Protein AF-A0A2E4KX46-F1 (afdb_monomer_lite)

Secondary structure (DSSP, 8-state):
-----------S-S---HHHHH-SEEEEEEEESSSEEEEEEEEEEESGGGTT-EEETTSBSEEE-TTS-SEEEEE-----S-SSEEEEEEEEHHHHHTSTT--GGGEEEEEEEEEEEEE---SEEEEEEEEEEEEEEEEGGGSTT---SSEEEEEEEEEEEEEEEPPPEE-----SSS--EEEEEEEEETTTTEEEEE--

Sequence (200 aa):
MSPLAFGIGKSRGAQFDPPIFFANLLQFYWHWTDGKDFDLRCEFIRPTQLAGQVVGTDKLPQIVDGGGSITYMKWGGDNVNDTEGYEGIYIDVNAIKSIPGGLTDNTIELDFRGMWYAEVGTDPVVVRGSAYQGGTMSLERDTPNVPGFGFINVGYAQSFTNYKESQPKVVTSVDREGNGQRIARATIDLNTYQITFFQN

Foldseek 3Di:
DDDDDDDDDDPPDADAQVLLQQFQKKKKKKWDPFWFFKKKKKAWPPPVVRGPQIDIPPGDQFDAPPVRPGTQKGWLDTGGGDRTAMTMMMGGNVSQQVPVVGGVQQKIKMWMAIAHQGTFDFWWMKMFMKGFRDADWDRQVVDPPRDHNTTDGDPTPDIDGRSDMADTDRAPHHPPPDNGGTGWMWMQRSVRNDIDIDDD

Radius of gyration: 17.98 Å; chains: 1; bounding box: 40×39×69 Å

Structure (mmCIF, N/CA/C/O backbone):
data_AF-A0A2E4KX46-F1
#
_entry.id   AF-A0A2E4KX46-F1
#
loop_
_atom_site.group_PDB
_atom_site.id
_atom_site.type_symbol
_atom_site.label_atom_id
_atom_site.label_alt_id
_atom_site.label_comp_id
_atom_site.label_asym_id
_atom_site.label_entity_id
_atom_site.label_seq_id
_atom_site.pdbx_PDB_ins_code
_atom_site.Cartn_x
_atom_site.Cartn_y
_atom_site.Cartn_z
_atom_site.occupancy
_atom_site.B_iso_or_equiv
_atom_site.auth_seq_id
_atom_site.auth_comp_id
_atom_site.auth_asym_id
_atom_site.auth_atom_id
_atom_site.pdbx_PDB_model_num
ATOM 1 N N . MET A 1 1 ? 19.433 -4.569 49.705 1.00 37.38 1 MET A N 1
ATOM 2 C CA . MET A 1 1 ? 18.010 -4.782 49.378 1.00 37.38 1 MET A CA 1
ATOM 3 C C . MET A 1 1 ? 17.802 -4.369 47.933 1.00 37.38 1 MET A C 1
ATOM 5 O O . MET A 1 1 ? 17.890 -3.188 47.641 1.00 37.38 1 MET A O 1
ATOM 9 N N . SER A 1 2 ? 17.643 -5.337 47.036 1.00 33.78 2 SER A N 1
ATOM 10 C CA . SER A 1 2 ? 17.180 -5.101 45.665 1.00 33.78 2 SER A CA 1
ATOM 11 C C . SER A 1 2 ? 15.694 -5.456 45.646 1.00 33.78 2 SER A C 1
ATOM 13 O O . SER A 1 2 ? 15.363 -6.529 46.166 1.00 33.78 2 SER A O 1
ATOM 15 N N . PRO A 1 3 ? 14.787 -4.604 45.140 1.00 49.62 3 PRO A N 1
ATOM 16 C CA . PRO A 1 3 ? 13.417 -5.030 44.960 1.00 49.62 3 PRO A CA 1
ATOM 17 C C . PRO A 1 3 ? 13.358 -5.985 43.767 1.00 49.62 3 PRO A C 1
ATOM 19 O O . PRO A 1 3 ? 13.618 -5.630 42.619 1.00 49.62 3 PRO A O 1
ATOM 22 N N . LEU A 1 4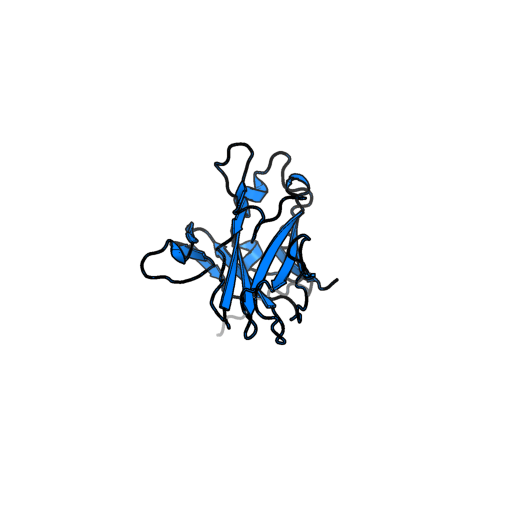 ? 13.024 -7.228 44.095 1.00 45.12 4 LEU A N 1
ATOM 23 C CA . LEU A 1 4 ? 12.438 -8.194 43.185 1.00 45.12 4 LEU A CA 1
ATOM 24 C C . LEU A 1 4 ? 11.046 -7.726 42.733 1.00 45.12 4 LEU A C 1
ATOM 26 O O . LEU A 1 4 ? 10.310 -7.112 43.503 1.00 45.12 4 LEU A O 1
ATOM 30 N N . ALA A 1 5 ? 10.697 -8.199 41.534 1.00 47.47 5 ALA A N 1
ATOM 31 C CA . ALA A 1 5 ? 9.368 -8.341 40.936 1.00 47.47 5 ALA A CA 1
ATOM 32 C C . ALA A 1 5 ? 8.808 -7.146 40.142 1.00 47.47 5 ALA A C 1
ATOM 34 O O . ALA A 1 5 ? 8.384 -6.143 40.696 1.00 47.47 5 ALA A O 1
ATOM 35 N N . PHE A 1 6 ? 8.661 -7.355 38.829 1.00 44.44 6 PHE A N 1
ATOM 36 C CA . PHE A 1 6 ? 7.368 -7.780 38.286 1.00 44.44 6 PHE A CA 1
ATOM 37 C C . PHE A 1 6 ? 7.584 -8.897 37.261 1.00 44.44 6 PHE A C 1
ATOM 39 O O . PHE A 1 6 ? 8.183 -8.697 36.207 1.00 44.44 6 PHE A O 1
ATOM 46 N N . GLY A 1 7 ? 7.095 -10.091 37.588 1.00 47.31 7 GLY A N 1
ATOM 47 C CA . GLY A 1 7 ? 6.816 -11.104 36.586 1.00 47.31 7 GLY A CA 1
ATOM 48 C C . GLY A 1 7 ? 5.483 -10.781 35.921 1.00 47.31 7 GLY A C 1
ATOM 49 O O . GLY A 1 7 ? 4.475 -10.641 36.605 1.00 47.31 7 GLY A O 1
ATOM 50 N N . ILE A 1 8 ? 5.472 -10.727 34.593 1.00 47.66 8 ILE A N 1
ATOM 51 C CA . ILE A 1 8 ? 4.316 -11.155 33.809 1.00 47.66 8 ILE A CA 1
ATOM 52 C C . ILE A 1 8 ? 4.855 -12.159 32.799 1.00 47.66 8 ILE A C 1
ATOM 54 O O . ILE A 1 8 ? 5.346 -11.811 31.729 1.00 47.66 8 ILE A O 1
ATOM 58 N N . GLY A 1 9 ? 4.759 -13.436 33.163 1.00 47.03 9 GLY A N 1
ATOM 59 C CA . GLY A 1 9 ? 4.583 -14.458 32.151 1.00 47.03 9 GLY A CA 1
ATOM 60 C C . GLY A 1 9 ? 3.245 -14.190 31.471 1.00 47.03 9 GLY A C 1
ATOM 61 O O . GLY A 1 9 ? 2.196 -14.309 32.099 1.00 47.03 9 GLY A O 1
ATOM 62 N N . LYS A 1 10 ? 3.277 -13.819 30.194 1.00 43.38 10 LYS A N 1
ATOM 63 C CA . LYS A 1 10 ? 2.192 -14.161 29.281 1.00 43.38 10 LYS A CA 1
ATOM 64 C C . LYS A 1 10 ? 2.690 -15.321 28.438 1.00 43.38 10 LYS A C 1
ATOM 66 O O . LYS A 1 10 ? 3.766 -15.272 27.849 1.00 43.38 10 LYS A O 1
ATOM 71 N N . SER A 1 11 ? 1.915 -16.394 28.496 1.00 44.19 11 SER A N 1
ATOM 72 C CA . SER A 1 11 ? 1.972 -17.562 27.629 1.00 44.19 11 SER A CA 1
ATOM 73 C C . SER A 1 11 ? 2.395 -17.203 26.205 1.00 44.19 11 SER A C 1
ATOM 75 O O . SER A 1 11 ? 1.909 -16.217 25.656 1.00 44.19 11 SER A O 1
ATOM 77 N N . ARG A 1 12 ? 3.219 -18.045 25.571 1.00 49.47 12 ARG A N 1
ATOM 78 C CA . ARG A 1 12 ? 3.327 -18.073 24.107 1.00 49.47 12 ARG A CA 1
ATOM 79 C C . ARG A 1 12 ? 1.922 -18.318 23.541 1.00 49.47 12 ARG A C 1
ATOM 81 O O . ARG A 1 12 ? 1.443 -19.445 23.578 1.00 49.47 12 ARG A O 1
ATOM 88 N N . GLY A 1 13 ? 1.246 -17.262 23.108 1.00 48.69 13 GLY A N 1
ATOM 89 C CA . GLY A 1 13 ? -0.145 -17.305 22.672 1.00 48.69 13 GLY A CA 1
ATOM 90 C C . GLY A 1 13 ? -0.436 -16.074 21.827 1.00 48.69 13 GLY A C 1
ATOM 91 O O . GLY A 1 13 ? -0.570 -14.989 22.378 1.00 48.69 13 GLY A O 1
ATOM 92 N N . ALA A 1 14 ? -0.490 -16.294 20.510 1.00 54.78 14 ALA A N 1
ATOM 93 C CA . ALA A 1 14 ? -0.593 -15.322 19.419 1.00 54.78 14 ALA A CA 1
ATOM 94 C C . ALA A 1 14 ? 0.624 -14.383 19.246 1.00 54.78 14 ALA A C 1
ATOM 96 O O . ALA A 1 14 ? 1.109 -13.753 20.181 1.00 54.78 14 ALA A O 1
ATOM 97 N N . GLN A 1 15 ? 1.129 -14.300 18.011 1.00 77.38 15 GLN A N 1
ATOM 98 C CA . GLN A 1 15 ? 2.028 -13.232 17.564 1.00 77.38 15 GLN A CA 1
ATOM 99 C C . GLN A 1 15 ? 1.337 -11.873 17.831 1.00 77.38 15 GLN A C 1
ATOM 101 O O . GLN A 1 15 ? 0.116 -11.789 17.823 1.00 77.38 15 GLN A O 1
ATOM 106 N N . PHE A 1 16 ? 2.057 -10.803 18.131 1.00 88.00 16 PHE A N 1
ATOM 107 C CA . PHE A 1 16 ? 1.453 -9.476 18.304 1.00 88.00 16 PHE A CA 1
ATOM 108 C C . PHE A 1 16 ? 2.357 -8.488 17.595 1.00 88.00 16 PHE A C 1
ATOM 110 O O . PHE A 1 16 ? 3.558 -8.469 17.865 1.00 88.00 16 PHE A O 1
ATOM 117 N N . ASP A 1 17 ? 1.793 -7.704 16.684 1.00 92.94 17 ASP A N 1
ATOM 118 C CA . ASP A 1 17 ? 2.501 -6.659 15.966 1.00 92.94 17 ASP A CA 1
ATOM 119 C C . ASP A 1 17 ? 2.055 -5.307 16.573 1.00 92.94 17 ASP A C 1
ATOM 121 O O . ASP A 1 17 ? 1.005 -4.782 16.192 1.00 92.94 17 ASP A O 1
ATOM 125 N N . PRO A 1 18 ? 2.839 -4.699 17.501 1.00 93.75 18 PRO A N 1
ATOM 126 C CA . PRO A 1 18 ? 2.522 -3.389 18.085 1.00 93.75 18 PRO A CA 1
ATOM 127 C C . PRO A 1 18 ? 2.114 -2.307 17.069 1.00 93.75 18 PRO A C 1
ATOM 129 O O . PRO A 1 18 ? 1.194 -1.545 17.373 1.00 93.75 18 PRO A O 1
ATOM 132 N N . PRO A 1 19 ? 2.712 -2.250 15.860 1.00 94.31 19 PRO A N 1
ATOM 133 C CA . PRO A 1 19 ? 2.289 -1.323 14.816 1.00 94.31 19 PRO A CA 1
ATOM 134 C C . PRO A 1 19 ? 0.791 -1.406 14.493 1.00 94.31 19 PRO A C 1
ATOM 136 O O . PRO A 1 19 ? 0.154 -0.371 14.358 1.00 94.31 19 PRO A O 1
ATOM 139 N N . ILE A 1 20 ? 0.196 -2.604 14.451 1.00 95.69 20 ILE A N 1
ATOM 140 C CA . ILE A 1 20 ? -1.238 -2.790 14.151 1.00 95.69 20 ILE A CA 1
ATOM 141 C C . ILE A 1 20 ? -2.129 -2.366 15.326 1.00 95.69 20 ILE A C 1
ATOM 143 O O . ILE A 1 20 ? -3.276 -1.970 15.128 1.00 95.69 20 ILE A O 1
ATOM 147 N N . PHE A 1 21 ? -1.611 -2.430 16.554 1.00 95.44 21 PHE A N 1
ATOM 148 C CA . PHE A 1 21 ? -2.335 -1.980 17.742 1.00 95.44 21 PHE A CA 1
ATOM 149 C C . PHE A 1 21 ? -2.380 -0.453 17.856 1.00 95.44 21 PHE A C 1
ATOM 151 O O . PHE A 1 21 ? -3.430 0.111 18.163 1.00 95.44 21 PHE A O 1
ATOM 158 N N . PHE A 1 22 ? -1.246 0.216 17.633 1.00 95.06 22 PHE A N 1
ATOM 159 C CA . PHE A 1 22 ? -1.118 1.656 17.870 1.00 95.06 22 PHE A CA 1
ATOM 160 C C . PHE A 1 22 ? -1.462 2.518 16.654 1.00 95.06 22 PHE A C 1
ATOM 162 O O . PHE A 1 22 ? -1.963 3.630 16.826 1.00 95.06 22 PHE A O 1
ATOM 169 N N . ALA A 1 23 ? -1.168 2.050 15.440 1.00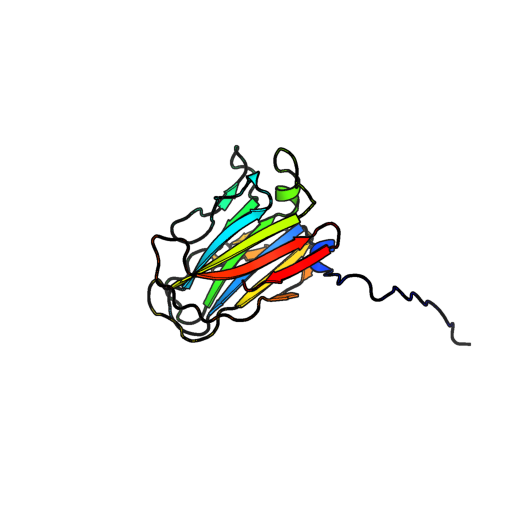 95.44 23 ALA A N 1
ATOM 170 C CA . ALA A 1 23 ? -1.269 2.874 14.246 1.00 95.44 23 ALA A CA 1
ATOM 171 C C . ALA A 1 23 ? -2.681 2.907 13.655 1.00 95.44 23 ALA A C 1
ATOM 173 O O . ALA A 1 23 ? -3.416 1.920 13.655 1.00 95.44 23 ALA A O 1
ATOM 174 N N . ASN A 1 24 ? -3.027 4.052 13.072 1.00 96.62 24 ASN A N 1
ATOM 175 C CA . ASN A 1 24 ? -4.235 4.239 12.269 1.00 96.62 24 ASN A CA 1
ATOM 176 C C . ASN A 1 24 ? -3.931 4.497 10.788 1.00 96.62 24 ASN A C 1
ATOM 178 O O . ASN A 1 24 ? -4.853 4.550 9.981 1.00 96.62 24 ASN A O 1
ATOM 182 N N . LEU A 1 25 ? -2.657 4.646 10.432 1.00 98.06 25 LEU A N 1
ATOM 183 C CA . LEU A 1 25 ? -2.194 4.819 9.063 1.00 98.06 25 LEU A CA 1
ATOM 184 C C . LEU A 1 25 ? -1.133 3.760 8.797 1.00 98.06 25 LEU A C 1
ATOM 186 O O . LEU A 1 25 ? -0.161 3.663 9.550 1.00 98.06 25 LEU A O 1
ATOM 190 N N . LEU A 1 26 ? -1.321 2.968 7.746 1.00 98.12 26 LEU A N 1
ATOM 191 C CA . LEU A 1 26 ? -0.335 1.983 7.305 1.00 98.12 26 LEU A CA 1
ATOM 192 C C . LEU A 1 26 ? 0.141 2.366 5.912 1.00 98.12 26 LEU A C 1
ATOM 194 O O . LEU A 1 26 ? -0.662 2.715 5.053 1.00 98.12 26 LEU A O 1
ATOM 198 N N . GLN A 1 27 ? 1.442 2.293 5.691 1.00 97.81 27 GLN A N 1
ATOM 199 C CA . GLN A 1 27 ? 2.076 2.505 4.402 1.00 97.81 27 GLN A CA 1
ATOM 200 C C . GLN A 1 27 ? 2.682 1.188 3.947 1.00 97.81 27 GLN A C 1
ATOM 202 O O . GLN A 1 27 ? 3.374 0.527 4.720 1.00 97.81 27 GLN A O 1
ATOM 207 N N . PHE A 1 28 ? 2.445 0.832 2.692 1.00 97.62 28 PHE A N 1
ATOM 208 C CA . PHE A 1 28 ? 3.130 -0.274 2.039 1.00 97.62 28 PHE A CA 1
ATOM 209 C C . PHE A 1 28 ? 3.885 0.271 0.851 1.00 97.62 28 PHE A C 1
ATOM 211 O O . PHE A 1 28 ? 3.342 1.069 0.095 1.00 97.62 28 PHE A O 1
ATOM 218 N N . TYR A 1 29 ? 5.132 -0.134 0.696 1.00 95.31 29 TYR A N 1
ATOM 219 C CA . TYR A 1 29 ? 5.930 0.280 -0.441 1.00 95.31 29 TYR A CA 1
ATOM 220 C C . TYR A 1 29 ? 6.770 -0.886 -0.941 1.00 95.31 29 TYR A C 1
ATOM 222 O O . TYR A 1 29 ? 7.128 -1.792 -0.182 1.00 95.31 29 TYR A O 1
ATOM 230 N N . TRP A 1 30 ? 7.035 -0.870 -2.235 1.00 91.62 30 TRP A N 1
ATOM 231 C CA . TRP A 1 30 ? 7.770 -1.907 -2.939 1.00 91.62 30 TRP A CA 1
ATOM 232 C C . TRP A 1 30 ? 9.062 -1.305 -3.416 1.00 91.62 30 TRP A C 1
ATOM 234 O O . TRP A 1 30 ? 9.048 -0.206 -3.952 1.00 91.62 30 TRP A O 1
ATOM 244 N N . HIS A 1 31 ? 10.152 -2.025 -3.209 1.00 90.62 31 HIS A N 1
ATOM 245 C CA . HIS A 1 31 ? 11.470 -1.601 -3.643 1.00 90.62 31 HIS A CA 1
ATOM 246 C C . HIS A 1 31 ? 11.999 -2.586 -4.683 1.00 90.62 31 HIS A C 1
ATOM 248 O O . HIS A 1 31 ? 11.965 -3.797 -4.430 1.00 90.62 31 HIS A O 1
ATOM 254 N N . TRP A 1 32 ? 12.499 -2.075 -5.806 1.00 94.81 32 TRP A N 1
ATOM 255 C CA . TRP A 1 32 ? 13.270 -2.837 -6.792 1.00 94.81 32 TRP A CA 1
ATOM 256 C C . TRP A 1 32 ? 14.702 -2.315 -6.839 1.00 94.81 32 TRP A C 1
ATOM 258 O O . TRP A 1 32 ? 14.938 -1.128 -6.638 1.00 94.81 32 TRP A O 1
ATOM 268 N N . THR A 1 33 ? 15.650 -3.215 -7.082 1.00 96.62 33 THR A N 1
ATOM 269 C CA . THR A 1 33 ? 17.090 -2.914 -7.156 1.00 96.62 33 THR A CA 1
ATOM 270 C C . THR A 1 33 ? 17.654 -3.012 -8.570 1.00 96.62 33 THR A C 1
ATOM 272 O O . THR A 1 33 ? 18.784 -2.592 -8.805 1.00 96.62 33 THR A O 1
ATOM 275 N N . ASP A 1 34 ? 16.877 -3.548 -9.510 1.00 97.75 34 ASP A N 1
ATOM 276 C CA . ASP A 1 34 ? 17.190 -3.619 -10.932 1.00 97.75 34 ASP A CA 1
ATOM 277 C C . ASP A 1 34 ? 15.901 -3.572 -11.771 1.00 97.75 34 ASP A C 1
ATOM 279 O O . ASP A 1 34 ? 14.800 -3.600 -11.227 1.00 97.75 34 ASP A O 1
ATOM 283 N N . GLY A 1 35 ? 16.029 -3.497 -13.097 1.00 96.75 35 GLY A N 1
ATOM 284 C CA . GLY A 1 35 ? 14.897 -3.256 -13.998 1.00 96.75 35 GLY A CA 1
ATOM 285 C C . GLY A 1 35 ? 14.594 -1.768 -14.152 1.00 96.75 35 GLY A C 1
ATOM 286 O O . GLY A 1 35 ? 15.442 -0.934 -13.857 1.00 96.75 35 GLY A O 1
ATOM 287 N N . LYS A 1 36 ? 13.420 -1.421 -14.682 1.00 96.69 36 LYS A N 1
ATOM 288 C CA . LYS A 1 36 ? 12.945 -0.034 -14.807 1.00 96.69 36 LYS A CA 1
ATOM 289 C C . LYS A 1 36 ? 11.441 -0.008 -15.011 1.00 96.69 36 LYS A C 1
ATOM 291 O O . LYS A 1 36 ? 10.941 -0.822 -15.796 1.00 96.69 36 LYS A O 1
ATOM 296 N N . ASP A 1 37 ? 10.785 0.985 -14.410 1.00 94.81 37 ASP A N 1
ATOM 297 C CA . ASP A 1 37 ? 9.344 1.219 -14.558 1.00 94.81 37 ASP A CA 1
ATOM 298 C C . ASP A 1 37 ? 8.558 0.029 -13.975 1.00 94.81 37 ASP A C 1
ATOM 300 O O . ASP A 1 37 ? 7.961 -0.782 -14.694 1.00 94.81 37 ASP A O 1
ATOM 304 N N . PHE A 1 38 ? 8.738 -0.177 -12.661 1.00 95.75 38 PHE A N 1
ATOM 305 C CA . PHE A 1 38 ? 8.046 -1.220 -11.909 1.00 95.75 38 PHE A CA 1
ATOM 306 C C . PHE A 1 38 ? 6.764 -0.664 -11.308 1.00 95.75 38 PHE A C 1
ATOM 308 O O . PHE A 1 38 ? 6.789 0.010 -10.279 1.00 95.75 38 PHE A O 1
ATOM 315 N N . ASP A 1 39 ? 5.640 -1.049 -11.890 1.00 93.12 39 ASP A N 1
ATOM 316 C CA . ASP A 1 39 ? 4.344 -0.603 -11.420 1.00 93.12 39 ASP A CA 1
ATOM 317 C C . ASP A 1 39 ? 3.756 -1.545 -10.38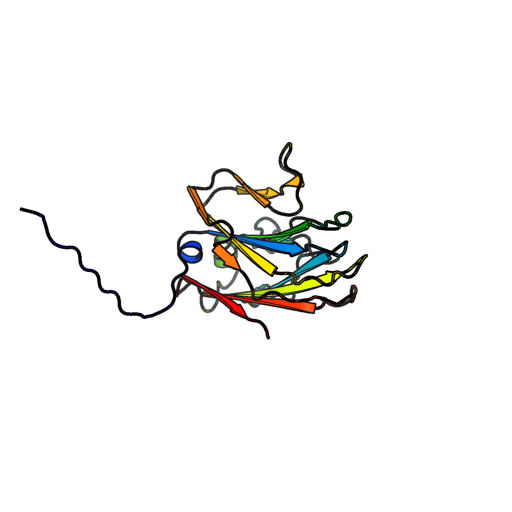6 1.00 93.12 39 ASP A C 1
ATOM 319 O O . ASP A 1 39 ? 3.771 -2.778 -10.522 1.00 93.12 39 ASP A O 1
ATOM 323 N N . LEU A 1 40 ? 3.133 -0.942 -9.378 1.00 92.06 40 LEU A N 1
ATOM 324 C CA . LEU A 1 40 ? 2.353 -1.655 -8.379 1.00 92.06 40 LEU A CA 1
ATOM 325 C C . LEU A 1 40 ? 0.856 -1.573 -8.669 1.00 92.06 40 LEU A C 1
ATOM 327 O O . LEU A 1 40 ? 0.329 -0.582 -9.179 1.00 92.06 40 LEU A O 1
ATOM 331 N N . ARG A 1 41 ? 0.139 -2.602 -8.220 1.00 95.19 41 ARG A N 1
ATOM 332 C CA . ARG A 1 41 ? -1.316 -2.597 -8.080 1.00 95.19 41 ARG A CA 1
ATOM 333 C C . ARG A 1 41 ? -1.718 -3.204 -6.742 1.00 95.19 41 ARG A C 1
ATOM 335 O O . ARG A 1 41 ? -1.223 -4.267 -6.363 1.00 95.19 41 ARG A O 1
ATOM 342 N N . CYS A 1 42 ? -2.623 -2.540 -6.030 1.00 97.19 42 CYS A N 1
ATOM 343 C CA . CYS A 1 42 ? -3.144 -3.021 -4.753 1.00 97.19 42 CYS A CA 1
ATOM 344 C C . CYS A 1 42 ? -4.672 -3.022 -4.741 1.00 97.19 42 CYS A C 1
ATOM 346 O O . CYS A 1 42 ? -5.302 -2.026 -5.094 1.00 97.19 42 CYS A O 1
ATOM 348 N N . GLU A 1 43 ? -5.253 -4.137 -4.310 1.00 97.06 43 GLU A N 1
ATOM 349 C CA . GLU A 1 43 ? -6.696 -4.335 -4.177 1.00 97.06 43 GLU A CA 1
ATOM 350 C C . GLU A 1 43 ? -7.061 -4.687 -2.731 1.00 97.06 43 GLU A C 1
ATOM 352 O O . GLU A 1 43 ? -6.369 -5.480 -2.085 1.00 97.06 43 GLU A O 1
ATOM 357 N N . PHE A 1 44 ? -8.190 -4.167 -2.239 1.00 96.38 44 PHE A N 1
ATOM 358 C CA . PHE A 1 44 ? -8.835 -4.735 -1.056 1.00 96.38 44 PHE A CA 1
ATOM 359 C C . PHE A 1 44 ? -9.534 -6.045 -1.418 1.00 96.38 44 PHE A C 1
ATOM 361 O O . PHE A 1 44 ? -10.480 -6.058 -2.191 1.00 96.38 44 PHE A O 1
ATOM 368 N N . ILE A 1 45 ? -9.145 -7.148 -0.792 1.00 95.56 45 ILE A N 1
ATOM 369 C CA . ILE A 1 45 ? -9.954 -8.373 -0.789 1.00 95.56 45 ILE A CA 1
ATOM 370 C C . ILE A 1 45 ? -11.004 -8.295 0.323 1.00 95.56 45 ILE A C 1
ATOM 372 O O . ILE A 1 45 ? -12.160 -8.684 0.140 1.00 95.56 45 ILE A O 1
ATOM 376 N N . ARG A 1 46 ? -10.604 -7.758 1.483 1.00 94.38 46 ARG A N 1
ATOM 377 C CA . ARG A 1 46 ? -11.488 -7.445 2.609 1.00 94.38 46 ARG A CA 1
ATOM 378 C C . ARG A 1 46 ? -11.163 -6.041 3.131 1.00 94.38 46 ARG A C 1
ATOM 380 O O . ARG A 1 46 ? -9.979 -5.729 3.268 1.00 94.38 46 ARG A O 1
ATOM 387 N N . PRO A 1 47 ? -12.164 -5.204 3.454 1.00 94.56 47 PRO A N 1
ATOM 388 C CA . PRO A 1 47 ? -13.608 -5.466 3.392 1.00 94.56 47 PRO A CA 1
ATOM 389 C C . PRO A 1 47 ? -14.129 -5.661 1.962 1.00 94.56 47 PRO A C 1
ATOM 391 O O . PRO A 1 47 ? -13.684 -4.990 1.035 1.00 94.56 47 PRO A O 1
ATOM 394 N N . THR A 1 48 ? -15.094 -6.567 1.783 1.00 94.06 48 THR A N 1
ATOM 395 C CA . THR A 1 48 ? -15.629 -6.920 0.455 1.00 94.06 48 THR A CA 1
ATOM 396 C C . THR A 1 48 ? -16.404 -5.776 -0.195 1.00 94.06 48 THR A C 1
ATOM 398 O O . THR A 1 48 ? -16.547 -5.752 -1.412 1.00 94.06 48 THR A O 1
ATOM 401 N N . GLN A 1 49 ? -16.847 -4.788 0.588 1.00 93.12 49 GLN A N 1
ATOM 402 C CA . GLN A 1 49 ? -17.443 -3.548 0.085 1.00 93.12 49 GLN A CA 1
ATOM 403 C C . GLN A 1 49 ? -16.471 -2.711 -0.762 1.00 93.12 49 GLN A C 1
ATOM 405 O O . GLN A 1 49 ? -16.915 -1.899 -1.569 1.00 93.12 49 GLN A O 1
ATOM 410 N N . LEU A 1 50 ? -15.159 -2.894 -0.577 1.00 94.44 50 LEU A N 1
ATOM 411 C CA . LEU A 1 50 ? -14.122 -2.236 -1.374 1.00 94.44 50 LEU A CA 1
ATOM 412 C C . LEU A 1 50 ? -13.494 -3.168 -2.421 1.00 94.44 50 LEU A C 1
ATOM 414 O O . LEU A 1 50 ? -12.609 -2.734 -3.156 1.00 94.44 50 LEU A O 1
ATOM 418 N N . ALA A 1 51 ? -13.938 -4.426 -2.504 1.00 93.25 51 ALA A N 1
ATOM 419 C CA . ALA A 1 51 ? -13.368 -5.397 -3.430 1.00 93.25 51 ALA A CA 1
ATOM 420 C C . ALA A 1 51 ? -13.615 -5.030 -4.897 1.00 93.25 51 ALA A C 1
ATOM 422 O O . ALA A 1 51 ? -14.617 -4.399 -5.240 1.00 93.25 51 ALA A O 1
ATOM 423 N N . GLY A 1 52 ? -12.677 -5.411 -5.767 1.00 91.88 52 GLY A N 1
ATOM 424 C CA . GLY A 1 52 ? -12.657 -5.042 -7.181 1.00 91.88 52 GLY A CA 1
ATOM 425 C C . GLY A 1 52 ? -12.106 -3.642 -7.469 1.00 91.88 52 GLY A C 1
ATOM 426 O O . GLY A 1 52 ? -11.887 -3.312 -8.635 1.00 91.88 52 GLY A O 1
ATOM 427 N N . GLN A 1 53 ? -11.856 -2.818 -6.445 1.00 94.81 53 GLN A N 1
ATOM 428 C CA . GLN A 1 53 ? -11.206 -1.520 -6.612 1.00 94.81 53 GLN A CA 1
ATOM 429 C C . GLN A 1 53 ? -9.693 -1.665 -6.448 1.00 94.81 53 GLN A C 1
ATOM 431 O O . GLN A 1 53 ? -9.208 -2.108 -5.408 1.00 94.81 53 GLN A O 1
ATOM 436 N N . VAL A 1 54 ? -8.952 -1.265 -7.481 1.00 96.06 54 VAL A N 1
ATOM 437 C CA . VAL A 1 54 ? -7.494 -1.409 -7.547 1.00 96.06 54 VAL A CA 1
ATOM 438 C C . VAL A 1 54 ? -6.857 -0.028 -7.624 1.00 96.06 54 VAL A C 1
ATOM 440 O O . VAL A 1 54 ? -7.222 0.755 -8.503 1.00 96.06 54 VAL A O 1
ATOM 443 N N . VAL A 1 55 ? -5.903 0.268 -6.741 1.00 97.06 55 VAL A N 1
ATOM 444 C CA . VAL A 1 55 ? -5.033 1.447 -6.883 1.00 97.06 55 VAL A CA 1
ATOM 445 C C . VAL A 1 55 ? -3.729 1.089 -7.576 1.00 97.06 55 VAL A C 1
ATOM 447 O O . VAL A 1 55 ? -3.259 -0.041 -7.436 1.00 97.06 55 VAL A O 1
ATOM 450 N N . GLY A 1 56 ? -3.136 2.057 -8.267 1.00 95.25 56 GLY A N 1
ATOM 451 C CA . GLY A 1 56 ? -1.858 1.906 -8.963 1.00 95.25 56 GLY A CA 1
ATOM 452 C C . GLY A 1 56 ? -1.933 2.348 -10.420 1.00 95.25 56 GLY A C 1
ATOM 453 O O . GLY A 1 56 ? -2.957 2.890 -10.857 1.00 95.25 56 GLY A O 1
ATOM 454 N N . THR A 1 57 ? -0.866 2.079 -11.167 1.00 92.38 57 THR A N 1
ATOM 455 C CA . THR A 1 57 ? -0.745 2.477 -12.575 1.00 92.38 57 THR A CA 1
ATOM 456 C C . THR A 1 57 ? -1.907 1.974 -13.423 1.00 92.38 57 THR A C 1
ATOM 458 O O . THR A 1 57 ? -2.345 0.822 -13.291 1.00 92.38 57 THR A O 1
ATOM 461 N N . ASP A 1 58 ? -2.412 2.849 -14.296 1.00 91.75 58 ASP A N 1
ATOM 462 C CA . ASP A 1 58 ? -3.566 2.625 -15.180 1.00 91.75 58 ASP A CA 1
ATOM 463 C C . ASP A 1 58 ? -4.837 2.108 -14.470 1.00 91.75 58 ASP A C 1
ATOM 465 O O . ASP A 1 58 ? -5.728 1.513 -15.088 1.00 91.75 58 ASP A O 1
ATOM 469 N N . LYS A 1 59 ? -4.938 2.316 -13.152 1.00 94.38 59 LYS A N 1
ATOM 470 C CA . LYS A 1 59 ? -6.115 2.002 -12.332 1.00 94.38 59 LYS A CA 1
ATOM 471 C C . LYS A 1 59 ? -6.571 3.256 -11.586 1.00 94.38 59 LYS A C 1
ATOM 473 O O . LYS A 1 59 ? -6.660 4.332 -12.175 1.00 94.38 59 LYS A O 1
ATOM 478 N N . LEU A 1 60 ? -6.954 3.132 -10.316 1.00 96.31 60 LEU A N 1
ATOM 479 C CA . LEU A 1 60 ? -7.401 4.268 -9.520 1.00 96.31 60 LEU A CA 1
ATOM 480 C C . LEU A 1 60 ? -6.201 4.956 -8.846 1.00 96.31 60 LEU A C 1
ATOM 482 O O . LEU A 1 60 ? -5.341 4.282 -8.280 1.00 96.31 60 LEU A O 1
ATOM 486 N N . PRO A 1 61 ? -6.160 6.298 -8.793 1.00 95.94 61 PRO A N 1
ATOM 487 C CA . PRO A 1 61 ? -5.165 6.997 -7.978 1.00 95.94 61 PRO A CA 1
ATOM 488 C C . PRO A 1 61 ? -5.444 6.836 -6.473 1.00 95.94 61 PRO A C 1
ATOM 490 O O . PRO A 1 61 ? -4.540 6.942 -5.643 1.00 95.94 61 PRO A O 1
ATOM 493 N N . GLN A 1 62 ? -6.708 6.604 -6.110 1.00 97.62 62 GLN A N 1
ATOM 494 C CA . GLN A 1 62 ? -7.169 6.407 -4.740 1.00 97.62 62 GLN A CA 1
ATOM 495 C C . GLN A 1 62 ? -8.533 5.714 -4.704 1.00 97.62 62 GLN A C 1
ATOM 497 O O . GLN A 1 62 ? -9.320 5.832 -5.643 1.00 97.62 62 GLN A O 1
ATOM 502 N N . ILE A 1 63 ? -8.819 5.054 -3.585 1.00 97.88 63 ILE A N 1
ATOM 503 C CA . ILE A 1 63 ? -10.130 4.507 -3.231 1.00 97.88 63 ILE A CA 1
ATOM 504 C C . ILE A 1 63 ? -10.719 5.401 -2.143 1.00 97.88 63 ILE A C 1
ATOM 506 O O . ILE A 1 63 ? -10.077 5.641 -1.117 1.00 97.88 63 ILE A O 1
ATOM 510 N N . VAL A 1 64 ? -11.925 5.908 -2.386 1.00 97.25 64 VAL A N 1
ATOM 511 C CA . VAL A 1 64 ? -12.614 6.888 -1.538 1.00 97.25 64 VAL A CA 1
ATOM 512 C C . VAL A 1 64 ? -14.038 6.436 -1.220 1.00 97.25 64 VAL A C 1
ATOM 514 O O . VAL A 1 64 ? -14.552 5.493 -1.824 1.00 97.25 64 VAL A O 1
ATOM 517 N N . ASP A 1 65 ? -14.684 7.097 -0.266 1.00 94.94 65 ASP A N 1
ATOM 518 C CA . ASP A 1 65 ? -16.116 6.932 -0.023 1.00 94.94 65 ASP A CA 1
ATOM 519 C C . ASP A 1 65 ? -16.966 7.453 -1.197 1.00 94.94 65 ASP A C 1
ATOM 521 O O . ASP A 1 65 ? -16.479 8.134 -2.100 1.00 94.94 65 ASP A O 1
ATOM 525 N N . GLY A 1 66 ? -18.273 7.172 -1.174 1.00 90.69 66 GLY A N 1
ATOM 526 C CA . GLY A 1 66 ? -19.191 7.608 -2.235 1.00 90.69 66 GLY A CA 1
ATOM 527 C C . GLY A 1 66 ? -19.268 9.131 -2.420 1.00 90.69 66 GLY A C 1
ATOM 528 O O . GLY A 1 66 ? -19.637 9.586 -3.500 1.00 90.69 66 GLY A O 1
ATOM 529 N N . GLY A 1 67 ? -18.914 9.916 -1.393 1.00 90.62 67 GLY A N 1
ATOM 530 C CA . GLY A 1 67 ? -18.816 11.376 -1.460 1.00 90.62 67 GLY A CA 1
ATOM 531 C C . GLY A 1 67 ? -17.428 11.911 -1.835 1.00 90.62 67 GLY A C 1
ATOM 532 O O . GLY A 1 67 ? -17.273 13.124 -1.965 1.00 90.62 67 GLY A O 1
ATOM 533 N N . GLY A 1 68 ? -16.419 11.048 -1.984 1.00 92.00 68 GLY A N 1
ATOM 534 C CA . GLY A 1 68 ? -15.046 11.420 -2.335 1.00 92.00 68 GLY A CA 1
ATOM 535 C C . GLY A 1 68 ? -14.279 12.206 -1.265 1.00 92.00 68 GLY A C 1
ATOM 536 O O . GLY A 1 68 ? -13.221 12.757 -1.561 1.00 92.00 68 GLY A O 1
ATOM 537 N N . SER A 1 69 ? -14.808 12.295 -0.044 1.00 92.94 69 SER A N 1
ATOM 538 C CA . SER A 1 69 ? -14.251 13.103 1.051 1.00 92.94 69 SER A CA 1
ATOM 539 C C . SER A 1 69 ? -13.347 12.301 1.988 1.00 92.94 69 SER A C 1
ATOM 541 O O . SER A 1 69 ? -12.515 12.880 2.684 1.00 92.94 69 SER A O 1
ATOM 543 N N . ILE A 1 70 ? -13.511 10.979 2.026 1.00 95.12 70 ILE A N 1
ATOM 544 C CA . ILE A 1 70 ? -12.736 10.067 2.865 1.00 95.12 70 ILE A CA 1
ATOM 545 C C . ILE A 1 70 ? -11.917 9.162 1.951 1.00 95.12 70 ILE A C 1
ATOM 547 O O . ILE A 1 70 ? -12.480 8.416 1.156 1.00 95.12 70 ILE A O 1
ATOM 551 N N . THR A 1 71 ? -10.594 9.188 2.099 1.00 97.00 71 THR A N 1
ATOM 552 C CA . THR A 1 71 ? -9.681 8.289 1.384 1.00 97.00 71 THR A CA 1
ATOM 553 C C . THR A 1 71 ? -9.404 7.042 2.215 1.00 97.00 71 THR A C 1
ATOM 555 O O . THR A 1 71 ? -8.899 7.136 3.330 1.00 97.00 71 THR A O 1
ATOM 558 N N . TYR A 1 72 ? -9.688 5.866 1.655 1.00 97.69 72 TYR A N 1
ATOM 559 C CA . TYR A 1 72 ? -9.374 4.572 2.266 1.00 97.69 72 TYR A CA 1
ATOM 560 C C . TYR A 1 72 ? -7.973 4.086 1.894 1.00 97.69 72 TYR A C 1
ATOM 562 O O . TYR A 1 72 ? -7.270 3.529 2.736 1.00 97.69 72 TYR A O 1
ATOM 570 N N . MET A 1 73 ? -7.572 4.297 0.638 1.00 98.25 73 MET A N 1
ATOM 571 C CA . MET A 1 73 ? -6.264 3.924 0.101 1.00 98.25 73 MET A CA 1
ATOM 572 C C . MET A 1 73 ? -5.842 4.918 -0.978 1.00 98.25 73 MET A C 1
ATOM 574 O O . MET A 1 73 ? -6.681 5.343 -1.770 1.00 98.25 73 MET A O 1
ATOM 578 N N . LYS A 1 74 ? -4.555 5.261 -1.053 1.00 97.94 74 LYS A N 1
ATOM 579 C CA . LYS A 1 74 ? -4.013 6.137 -2.102 1.00 97.94 74 LYS A CA 1
ATOM 580 C C . LYS A 1 74 ? -2.657 5.651 -2.580 1.00 97.94 74 LYS A C 1
ATOM 582 O O . LYS A 1 74 ? -1.845 5.223 -1.762 1.00 97.94 74 LYS A O 1
ATOM 587 N N . TRP A 1 75 ? -2.423 5.762 -3.883 1.00 97.69 75 TRP A N 1
ATOM 588 C CA . TRP A 1 75 ? -1.136 5.479 -4.506 1.00 97.69 75 TRP A CA 1
ATOM 589 C C . TRP A 1 75 ? -0.245 6.722 -4.560 1.00 97.69 75 TRP A C 1
ATOM 591 O O . TRP A 1 75 ? -0.707 7.849 -4.768 1.00 97.69 75 TRP A O 1
ATOM 601 N N . GLY A 1 76 ? 1.035 6.487 -4.295 1.00 96.00 76 GLY A N 1
ATOM 602 C CA . GLY A 1 76 ? 2.085 7.478 -4.143 1.00 96.00 76 GLY A CA 1
ATOM 603 C C . GLY A 1 76 ? 2.533 8.066 -5.468 1.00 96.00 76 GLY A C 1
ATOM 604 O O . GLY A 1 76 ? 2.896 9.237 -5.515 1.00 96.00 76 GLY A O 1
ATOM 605 N N . GLY A 1 77 ? 2.398 7.327 -6.566 1.00 95.00 77 GLY A N 1
ATOM 606 C CA . GLY A 1 77 ? 2.770 7.779 -7.897 1.00 95.00 77 GLY A CA 1
ATOM 607 C C . GLY A 1 77 ? 3.621 6.793 -8.651 1.00 95.00 77 GLY A C 1
ATOM 608 O O . GLY A 1 77 ? 4.145 5.859 -8.063 1.00 95.00 77 GLY A O 1
ATOM 609 N N . ASP A 1 78 ? 3.755 7.114 -9.927 1.00 94.75 78 ASP A N 1
ATOM 610 C CA . ASP A 1 78 ? 4.467 6.345 -10.932 1.00 94.75 78 ASP A CA 1
ATOM 611 C C . ASP A 1 78 ? 5.947 6.741 -11.004 1.00 94.75 78 ASP A C 1
ATOM 613 O O . ASP A 1 78 ? 6.250 7.927 -11.209 1.00 94.75 78 ASP A O 1
ATOM 617 N N . ASN A 1 79 ? 6.847 5.773 -10.847 1.00 95.38 79 ASN A N 1
ATOM 618 C CA . ASN A 1 79 ? 8.284 5.919 -11.045 1.00 95.38 79 ASN A CA 1
ATOM 619 C C . ASN A 1 79 ? 8.752 5.288 -12.368 1.00 95.38 79 ASN A C 1
ATOM 621 O O . ASN A 1 79 ? 9.356 4.213 -12.413 1.00 95.38 79 ASN A O 1
ATOM 625 N N . VAL A 1 80 ? 8.585 6.052 -13.444 1.00 94.94 80 VAL A N 1
ATOM 626 C CA . VAL A 1 80 ? 8.892 5.597 -14.810 1.00 94.94 80 VAL A CA 1
ATOM 627 C C . VAL A 1 80 ? 10.378 5.591 -15.190 1.00 94.94 80 VAL A C 1
ATOM 629 O O . VAL A 1 80 ? 10.760 5.042 -16.226 1.00 94.94 80 VAL A O 1
ATOM 632 N N . ASN A 1 81 ? 11.236 6.273 -14.424 1.00 93.56 81 ASN A N 1
ATOM 633 C CA . ASN A 1 81 ? 12.598 6.594 -14.877 1.00 93.56 81 ASN A CA 1
ATOM 634 C C . ASN A 1 81 ? 13.690 5.818 -14.147 1.00 93.56 81 ASN A C 1
ATOM 636 O O . ASN A 1 81 ? 14.744 5.570 -14.744 1.00 93.56 81 ASN A O 1
ATOM 640 N N . ASP A 1 82 ? 13.474 5.467 -12.881 1.00 94.75 82 ASP A N 1
ATOM 641 C CA . ASP A 1 82 ? 14.549 4.948 -12.050 1.00 94.75 82 ASP A CA 1
ATOM 642 C C . ASP A 1 82 ? 14.783 3.453 -12.298 1.00 94.75 82 ASP A C 1
ATOM 644 O O . ASP A 1 82 ? 13.857 2.639 -12.346 1.00 94.75 82 ASP A O 1
ATOM 648 N N . THR A 1 83 ? 16.055 3.072 -12.422 1.00 94.81 83 THR A N 1
ATOM 649 C CA . THR A 1 83 ? 16.453 1.662 -12.566 1.00 94.81 83 THR A CA 1
ATOM 650 C C . THR A 1 83 ? 16.560 0.918 -11.230 1.00 94.81 83 THR A C 1
ATOM 652 O O . THR A 1 83 ? 16.692 -0.299 -11.182 1.00 94.81 83 THR A O 1
ATOM 655 N N . GLU A 1 84 ? 16.518 1.669 -10.136 1.00 94.19 84 GLU A N 1
ATOM 656 C CA . GLU A 1 84 ? 16.382 1.216 -8.756 1.00 94.19 84 GLU A CA 1
ATOM 657 C C . GLU A 1 84 ? 15.486 2.241 -8.074 1.00 94.19 84 GLU A C 1
ATOM 659 O O . GLU A 1 84 ? 15.737 3.443 -8.170 1.00 94.19 84 GLU A O 1
ATOM 664 N N . GLY A 1 85 ? 14.441 1.793 -7.394 1.00 92.50 85 GLY A N 1
ATOM 665 C CA . GLY A 1 85 ? 13.465 2.724 -6.866 1.00 92.50 85 GLY A CA 1
ATOM 666 C C . GLY A 1 85 ? 12.423 2.072 -5.989 1.00 92.50 85 GLY A C 1
ATOM 667 O O . GLY A 1 85 ? 12.505 0.904 -5.599 1.00 92.50 85 GLY A O 1
ATOM 668 N N . TYR A 1 86 ? 11.438 2.886 -5.638 1.00 95.31 86 TYR A N 1
ATOM 669 C CA . TYR A 1 86 ? 10.268 2.434 -4.922 1.00 95.31 86 TYR A CA 1
ATOM 670 C C . TYR A 1 86 ? 9.039 3.212 -5.354 1.00 95.31 86 TYR A C 1
ATOM 672 O O . TYR A 1 86 ? 9.131 4.351 -5.806 1.00 95.31 86 TYR A O 1
ATOM 680 N N . GLU A 1 87 ? 7.893 2.606 -5.092 1.00 95.88 87 GLU A N 1
ATOM 681 C CA . GLU A 1 87 ? 6.602 3.272 -5.060 1.00 95.88 87 GLU A CA 1
ATOM 682 C C . GLU A 1 87 ? 5.843 2.823 -3.816 1.00 95.88 87 GLU A C 1
ATOM 684 O O . GLU A 1 87 ? 6.140 1.773 -3.235 1.00 95.88 87 GLU A O 1
ATOM 689 N N . GLY A 1 88 ? 4.859 3.609 -3.385 1.00 96.00 88 GLY A N 1
ATOM 690 C CA . GLY A 1 88 ? 4.101 3.304 -2.179 1.00 96.00 88 GLY A CA 1
ATOM 691 C C . GLY A 1 88 ? 2.604 3.515 -2.303 1.00 96.00 88 GLY A C 1
ATOM 692 O O . GLY A 1 88 ? 2.110 4.266 -3.135 1.00 96.00 88 GLY A O 1
ATOM 693 N N . ILE A 1 89 ? 1.873 2.887 -1.396 1.00 97.81 89 ILE A N 1
ATOM 694 C CA . ILE A 1 89 ? 0.497 3.217 -1.053 1.00 97.81 89 ILE A CA 1
ATOM 695 C C . ILE A 1 89 ? 0.427 3.551 0.435 1.00 97.81 89 ILE A C 1
ATOM 697 O O . ILE A 1 89 ? 1.247 3.077 1.226 1.00 97.81 89 ILE A O 1
ATOM 701 N N . TYR A 1 90 ? -0.605 4.277 0.848 1.00 97.25 90 TYR A N 1
ATOM 702 C CA . TYR A 1 90 ? -1.053 4.218 2.238 1.00 97.25 90 TYR A CA 1
ATOM 703 C C . TYR A 1 90 ? -2.517 3.812 2.325 1.00 97.25 90 TYR A C 1
ATOM 705 O O . TYR A 1 90 ? -3.281 3.983 1.373 1.00 97.25 90 TYR A O 1
ATOM 713 N N . ILE A 1 91 ? -2.886 3.290 3.490 1.00 97.94 91 ILE A N 1
ATOM 714 C CA . ILE A 1 91 ? -4.256 3.018 3.902 1.00 97.94 91 ILE A CA 1
ATOM 715 C C . ILE A 1 91 ? -4.569 3.738 5.213 1.00 97.94 91 ILE A C 1
ATOM 717 O O . ILE A 1 91 ? -3.728 3.816 6.114 1.00 97.94 91 ILE A O 1
ATOM 721 N N . ASP A 1 92 ? -5.794 4.244 5.322 1.00 97.75 92 ASP A N 1
ATOM 722 C CA . ASP A 1 92 ? -6.327 4.811 6.560 1.00 97.75 92 ASP A CA 1
ATOM 723 C C . ASP A 1 92 ? -7.232 3.782 7.245 1.00 97.75 92 ASP A C 1
ATOM 725 O O . ASP A 1 92 ? -8.361 3.513 6.833 1.00 97.75 92 ASP A O 1
ATOM 729 N N . VAL A 1 93 ? -6.716 3.183 8.317 1.00 96.62 93 VAL A N 1
ATOM 730 C CA . VAL A 1 93 ? -7.403 2.134 9.078 1.00 96.62 93 VAL A CA 1
ATOM 731 C C . VAL A 1 93 ? -8.636 2.691 9.793 1.00 96.62 93 VAL A C 1
ATOM 733 O O . VAL A 1 93 ? -9.627 1.975 9.946 1.00 96.62 93 VAL A O 1
ATOM 736 N N . ASN A 1 94 ? -8.615 3.956 10.221 1.00 94.62 94 ASN A N 1
ATOM 737 C CA . ASN A 1 94 ? -9.779 4.580 10.852 1.00 94.62 94 ASN A CA 1
ATOM 738 C C . ASN A 1 94 ? -10.878 4.856 9.826 1.00 94.62 94 ASN A C 1
ATOM 740 O O . ASN A 1 94 ? -12.046 4.596 10.116 1.00 94.62 94 ASN A O 1
ATOM 744 N N . ALA A 1 95 ? -10.508 5.311 8.628 1.00 95.81 95 ALA A N 1
ATOM 745 C CA . ALA A 1 95 ? -11.441 5.444 7.516 1.00 95.81 95 ALA A CA 1
ATOM 746 C C . ALA A 1 95 ? -12.048 4.084 7.139 1.00 95.81 95 ALA A C 1
ATOM 748 O O . ALA A 1 95 ? -13.259 3.956 6.992 1.00 95.81 95 ALA A O 1
ATOM 749 N N . ILE A 1 96 ? -11.240 3.027 7.057 1.00 95.31 96 ILE A N 1
ATOM 750 C CA . ILE A 1 96 ? -11.744 1.684 6.734 1.00 95.31 96 ILE A CA 1
ATOM 751 C C . ILE A 1 96 ? -12.745 1.188 7.793 1.00 95.31 96 ILE A C 1
ATOM 753 O O . ILE A 1 96 ? -13.765 0.586 7.455 1.00 95.31 96 ILE A O 1
ATOM 757 N N . LYS A 1 97 ? -12.522 1.488 9.079 1.00 93.06 97 LYS A N 1
ATOM 758 C CA . LYS A 1 97 ? -13.477 1.164 10.156 1.00 93.06 97 LYS A CA 1
ATOM 759 C C . LYS A 1 97 ? -14.819 1.901 10.030 1.00 93.06 97 LYS A C 1
ATOM 761 O O . LYS A 1 97 ? -15.791 1.445 10.629 1.00 93.06 97 LYS A O 1
ATOM 766 N N . SER A 1 98 ? -14.889 3.004 9.279 1.00 91.81 98 SER A N 1
ATOM 767 C CA . SER A 1 98 ? -16.108 3.801 9.081 1.00 91.81 98 SER A CA 1
ATOM 768 C C . SER A 1 98 ? -16.858 3.502 7.777 1.00 91.81 98 SER A C 1
ATOM 770 O O . SER A 1 98 ? -17.864 4.155 7.491 1.00 91.81 98 SER A O 1
ATOM 772 N N . ILE A 1 99 ? -16.420 2.507 6.998 1.00 93.06 99 ILE A N 1
ATOM 773 C CA . ILE A 1 99 ? -17.125 2.065 5.786 1.00 93.06 99 ILE A CA 1
ATOM 774 C C . ILE A 1 99 ? -18.582 1.694 6.122 1.00 93.06 99 ILE A C 1
ATOM 776 O O . ILE A 1 99 ? -18.832 1.070 7.160 1.00 93.06 99 ILE A O 1
ATOM 780 N N . PRO A 1 100 ? -19.561 2.017 5.254 1.00 89.25 100 PRO A N 1
ATOM 781 C CA . PRO A 1 100 ? -20.945 1.589 5.434 1.00 89.25 100 PRO A CA 1
ATOM 782 C C . PRO A 1 100 ? -21.074 0.072 5.658 1.00 89.25 100 PRO A C 1
ATOM 784 O O . PRO A 1 100 ? -20.582 -0.744 4.878 1.00 89.25 100 PRO A O 1
ATOM 787 N N . GLY A 1 101 ? -21.744 -0.312 6.747 1.00 86.88 101 GLY A N 1
ATOM 788 C CA . GLY A 1 101 ? -21.858 -1.712 7.179 1.00 86.88 101 GLY A CA 1
ATOM 789 C C . GLY A 1 101 ? -20.695 -2.218 8.045 1.00 86.88 101 GLY A C 1
ATOM 790 O O . GLY A 1 101 ? -20.766 -3.336 8.547 1.00 86.88 101 GLY A O 1
ATOM 791 N N . GLY A 1 102 ? -19.670 -1.393 8.278 1.00 87.31 102 GLY A N 1
ATOM 792 C CA . GLY A 1 102 ? -18.533 -1.695 9.143 1.00 87.31 102 GLY A CA 1
ATOM 793 C C . GLY A 1 102 ? -17.552 -2.720 8.565 1.00 87.31 102 GLY A C 1
ATOM 794 O O . GLY A 1 102 ? -17.741 -3.288 7.485 1.00 87.31 102 GLY A O 1
ATOM 795 N N . LEU A 1 103 ? -16.480 -2.967 9.319 1.00 89.81 103 LEU A N 1
ATOM 796 C CA . LEU A 1 103 ? -15.446 -3.937 8.969 1.00 89.81 103 LEU A CA 1
ATOM 797 C C . LEU A 1 103 ? -15.831 -5.330 9.487 1.00 89.81 103 LEU A C 1
ATOM 799 O O . LEU A 1 103 ? -15.628 -5.651 10.658 1.00 89.81 103 LEU A O 1
ATOM 803 N N . THR A 1 104 ? -16.395 -6.166 8.614 1.00 83.75 104 THR A N 1
ATOM 804 C CA . THR A 1 104 ? -16.731 -7.555 8.973 1.00 83.75 104 THR A CA 1
ATOM 805 C C . THR A 1 104 ? -15.468 -8.313 9.396 1.00 83.75 104 THR A C 1
ATOM 807 O O . THR A 1 104 ? -14.437 -8.221 8.731 1.00 83.75 104 THR A O 1
ATOM 810 N N . ASP A 1 105 ? -15.553 -9.051 10.504 1.00 86.19 105 ASP A N 1
ATOM 811 C CA . ASP A 1 105 ? -14.458 -9.795 11.149 1.00 86.19 105 ASP A CA 1
ATOM 812 C C . ASP A 1 105 ? -13.259 -8.944 11.602 1.00 86.19 105 ASP A C 1
ATOM 814 O O . ASP A 1 105 ? -12.214 -9.497 11.945 1.00 86.19 105 ASP A O 1
ATOM 818 N N . ASN A 1 106 ? -13.379 -7.606 11.620 1.00 93.19 106 ASN A N 1
ATOM 819 C CA . ASN A 1 106 ? -12.281 -6.699 11.981 1.00 93.19 106 ASN A CA 1
ATOM 820 C C . ASN A 1 106 ? -10.980 -7.009 11.211 1.00 93.19 106 ASN A C 1
ATOM 822 O O . ASN A 1 106 ? -9.880 -6.907 11.752 1.00 93.19 106 ASN A O 1
ATOM 826 N N . THR A 1 107 ? -11.109 -7.418 9.949 1.00 94.75 107 THR A N 1
ATOM 827 C CA . THR A 1 107 ? -9.989 -7.876 9.125 1.00 94.75 107 THR A CA 1
ATOM 828 C C . THR A 1 107 ? -9.878 -7.043 7.857 1.00 94.75 107 THR A C 1
ATOM 830 O O . THR A 1 107 ? -10.870 -6.829 7.159 1.00 94.75 107 THR A O 1
ATOM 833 N N . ILE A 1 108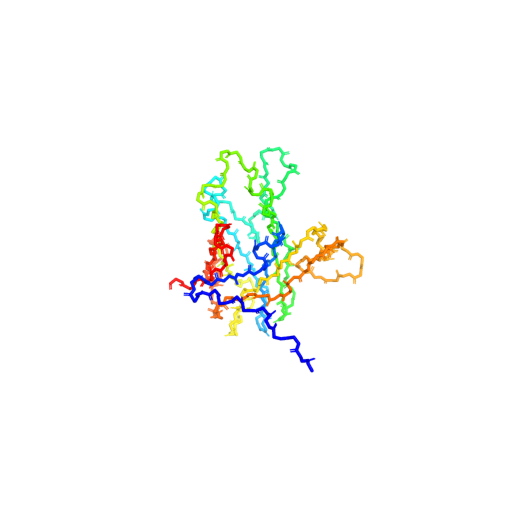 ? -8.658 -6.616 7.539 1.00 96.56 108 ILE A N 1
ATOM 834 C CA . ILE A 1 108 ? -8.305 -6.006 6.256 1.00 96.56 108 ILE A CA 1
ATOM 835 C C . ILE A 1 108 ? -7.438 -7.009 5.506 1.00 96.56 108 ILE A C 1
ATOM 837 O O . ILE A 1 108 ? -6.472 -7.531 6.058 1.00 96.56 108 ILE A O 1
ATOM 841 N N . GLU A 1 109 ? -7.770 -7.281 4.254 1.00 96.69 109 GLU A N 1
ATOM 842 C CA . GLU A 1 109 ? -7.000 -8.183 3.408 1.00 96.69 109 GLU A CA 1
ATOM 843 C C . GLU A 1 109 ? -6.671 -7.495 2.090 1.00 96.69 109 GLU A C 1
ATOM 845 O O . GLU A 1 109 ? -7.555 -6.918 1.455 1.00 96.69 109 GLU A O 1
ATOM 850 N N . LEU A 1 110 ? -5.402 -7.557 1.695 1.00 97.25 110 LEU A N 1
ATOM 851 C CA . LEU A 1 110 ? -4.841 -6.858 0.544 1.00 97.25 110 LEU A CA 1
ATOM 852 C C . LEU A 1 110 ? -4.216 -7.854 -0.439 1.00 97.25 110 LEU A C 1
ATOM 854 O O . LEU A 1 110 ? -3.556 -8.810 -0.017 1.00 97.25 110 LEU A O 1
ATOM 858 N N . ASP A 1 111 ? -4.398 -7.619 -1.738 1.00 97.31 111 ASP A N 1
ATOM 859 C CA . ASP A 1 111 ? -3.669 -8.300 -2.815 1.00 97.31 111 ASP A CA 1
ATOM 860 C C . ASP A 1 111 ? -2.699 -7.315 -3.472 1.00 97.31 111 ASP A C 1
ATOM 862 O O . ASP A 1 111 ? -3.123 -6.331 -4.076 1.00 97.31 111 ASP A O 1
ATOM 866 N N . PHE A 1 112 ? -1.401 -7.584 -3.345 1.00 96.69 112 PHE A N 1
ATOM 867 C CA . PHE A 1 112 ? -0.337 -6.765 -3.909 1.00 96.69 112 PHE A CA 1
ATOM 868 C C . PHE A 1 112 ? 0.214 -7.430 -5.160 1.00 96.69 112 PHE A C 1
ATOM 870 O O . PHE A 1 112 ? 0.676 -8.578 -5.125 1.00 96.69 112 PHE A O 1
ATOM 877 N N . ARG A 1 113 ? 0.213 -6.700 -6.266 1.00 95.75 113 ARG A N 1
ATOM 878 C CA . ARG A 1 113 ? 0.678 -7.176 -7.564 1.00 95.75 113 ARG A CA 1
ATOM 879 C C . ARG A 1 113 ? 1.609 -6.163 -8.202 1.00 95.75 113 ARG A C 1
ATOM 881 O O . ARG A 1 113 ? 1.574 -4.994 -7.838 1.00 95.75 113 ARG A O 1
ATOM 888 N N . GLY A 1 114 ? 2.418 -6.626 -9.142 1.00 94.81 114 GLY A N 1
ATOM 889 C CA . GLY A 1 114 ? 3.245 -5.737 -9.938 1.00 94.81 114 GLY A CA 1
ATOM 890 C C . GLY A 1 114 ? 3.613 -6.305 -11.296 1.00 94.81 114 GLY A C 1
ATOM 891 O O . GLY A 1 114 ? 3.365 -7.482 -11.605 1.00 94.81 114 GLY A O 1
ATOM 892 N N . MET A 1 115 ? 4.172 -5.426 -12.111 1.00 96.19 115 MET A N 1
ATOM 893 C CA . MET A 1 115 ? 4.584 -5.679 -13.484 1.00 96.19 115 MET A CA 1
ATOM 894 C C . MET A 1 115 ? 5.662 -4.681 -13.909 1.00 96.19 115 MET A C 1
ATOM 896 O O . MET A 1 115 ? 5.822 -3.636 -13.296 1.00 96.19 115 MET A O 1
ATOM 900 N N . TRP A 1 116 ? 6.351 -5.000 -14.999 1.00 96.62 116 TRP A N 1
ATOM 901 C CA . TRP A 1 116 ? 7.319 -4.112 -15.633 1.00 96.62 116 TRP A CA 1
ATOM 902 C C . TRP A 1 116 ? 6.730 -3.452 -16.884 1.00 96.62 116 TRP A C 1
ATOM 904 O O . TRP A 1 116 ? 6.240 -4.149 -17.787 1.00 96.62 116 TRP A O 1
ATOM 914 N N . TYR A 1 117 ? 6.830 -2.126 -16.975 1.00 94.19 117 TYR A N 1
ATOM 915 C CA . TYR A 1 117 ? 6.434 -1.354 -18.158 1.00 94.19 117 TYR A CA 1
ATOM 916 C C . TYR A 1 117 ? 7.604 -1.047 -19.104 1.00 94.19 117 TYR A C 1
ATOM 918 O O . TYR A 1 117 ? 7.380 -0.936 -20.317 1.00 94.19 117 TYR A O 1
ATOM 926 N N . ALA A 1 118 ? 8.849 -1.040 -18.617 1.00 95.56 118 ALA A N 1
ATOM 927 C CA . ALA A 1 118 ? 10.028 -0.795 -19.447 1.00 95.56 118 ALA A CA 1
ATOM 928 C C . ALA A 1 118 ? 11.019 -1.968 -19.462 1.00 95.56 118 ALA A C 1
ATOM 930 O O . ALA A 1 118 ? 11.091 -2.691 -20.459 1.00 95.56 118 ALA A O 1
ATOM 9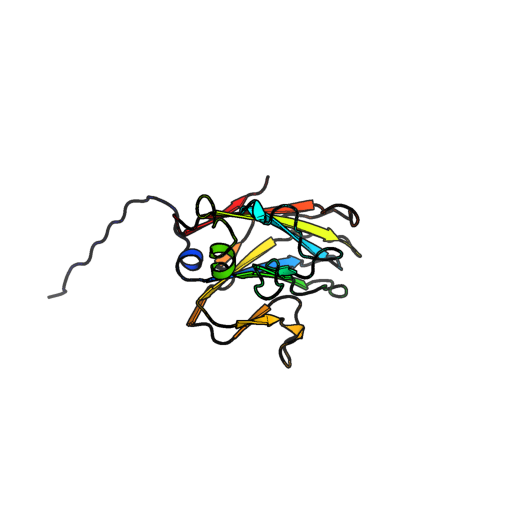31 N N . GLU A 1 119 ? 11.793 -2.163 -18.392 1.00 97.56 119 GLU A N 1
ATOM 932 C CA . GLU A 1 119 ? 12.870 -3.160 -18.339 1.00 97.56 119 GLU A CA 1
ATOM 933 C C . GLU A 1 119 ? 12.605 -4.157 -17.216 1.00 97.56 119 GLU A C 1
ATOM 935 O O . GLU A 1 119 ? 12.446 -3.774 -16.064 1.00 97.56 119 GLU A O 1
ATOM 940 N N . VAL A 1 120 ? 12.561 -5.449 -17.550 1.00 97.88 120 VAL A N 1
ATOM 941 C CA . VAL A 1 120 ? 12.300 -6.505 -16.566 1.00 97.88 120 VAL A CA 1
ATOM 942 C C . VAL A 1 120 ? 13.532 -6.704 -15.690 1.00 97.88 120 VAL A C 1
ATOM 944 O O . VAL A 1 120 ? 14.558 -7.186 -16.173 1.00 97.88 120 VAL A O 1
ATOM 947 N N . GLY A 1 121 ? 13.405 -6.358 -14.411 1.00 97.06 121 GLY A N 1
ATOM 948 C CA . GLY A 1 121 ? 14.375 -6.700 -13.379 1.00 97.06 121 GLY A CA 1
ATOM 949 C C . GLY A 1 121 ? 14.424 -8.203 -13.107 1.00 97.06 121 GLY A C 1
ATOM 950 O O . GLY A 1 121 ? 13.478 -8.958 -13.363 1.00 97.06 121 GLY A O 1
ATOM 951 N N . THR A 1 122 ? 15.561 -8.646 -12.598 1.00 97.56 122 THR A N 1
ATOM 952 C CA . THR A 1 122 ? 15.840 -10.029 -12.214 1.00 97.56 122 THR A CA 1
ATOM 953 C C . THR A 1 122 ? 15.930 -10.199 -10.705 1.00 97.56 122 THR A C 1
ATOM 955 O O . THR A 1 122 ? 15.757 -11.323 -10.213 1.00 97.56 122 THR A O 1
ATOM 958 N N . ASP A 1 123 ? 16.133 -9.106 -9.970 1.00 97.69 123 ASP A N 1
ATOM 959 C CA . ASP A 1 123 ? 16.174 -9.126 -8.523 1.00 97.69 123 ASP A CA 1
ATOM 960 C C . ASP A 1 123 ? 14.763 -9.264 -7.924 1.00 97.69 123 ASP A C 1
ATOM 962 O O . ASP A 1 123 ? 13.751 -8.846 -8.502 1.00 97.69 123 ASP A O 1
ATOM 966 N N . PRO A 1 124 ? 14.648 -9.883 -6.738 1.00 95.88 124 PRO A N 1
ATOM 967 C CA . PRO A 1 124 ? 13.372 -9.986 -6.054 1.00 95.88 124 PRO A CA 1
ATOM 968 C C . PRO A 1 124 ? 12.841 -8.632 -5.567 1.00 95.88 124 PRO A C 1
ATOM 970 O O . PRO A 1 124 ? 13.528 -7.892 -4.866 1.00 95.88 124 PRO A O 1
ATOM 973 N N . VAL A 1 125 ? 11.553 -8.391 -5.796 1.00 95.56 125 VAL A N 1
ATOM 974 C CA . VAL A 1 125 ? 10.801 -7.286 -5.195 1.00 95.56 125 VAL A CA 1
ATOM 975 C C . VAL A 1 125 ? 10.244 -7.715 -3.835 1.00 95.56 125 VAL A C 1
ATOM 977 O O . VAL A 1 125 ? 9.761 -8.841 -3.662 1.00 95.56 125 VAL A O 1
ATOM 980 N N . VAL A 1 126 ? 10.290 -6.804 -2.861 1.00 94.31 126 VAL A N 1
ATOM 981 C CA . VAL A 1 126 ? 9.767 -6.997 -1.498 1.00 94.31 126 VAL A CA 1
ATOM 982 C C . VAL A 1 126 ? 8.754 -5.902 -1.173 1.00 94.31 126 VAL A C 1
ATOM 984 O O . VAL A 1 126 ? 9.014 -4.729 -1.430 1.00 94.31 126 VAL A O 1
ATOM 987 N N . VAL A 1 127 ? 7.624 -6.274 -0.562 1.00 96.19 127 VAL A N 1
ATOM 988 C CA . VAL A 1 127 ? 6.671 -5.317 0.023 1.00 96.19 127 VAL A CA 1
ATOM 989 C C . VAL A 1 127 ? 7.080 -5.038 1.463 1.00 96.19 127 VAL A C 1
ATOM 991 O O . VAL A 1 127 ? 7.164 -5.974 2.257 1.00 96.19 127 VAL A O 1
ATOM 994 N N . ARG A 1 128 ? 7.285 -3.774 1.830 1.00 95.88 128 ARG A N 1
ATOM 995 C CA . ARG A 1 128 ? 7.597 -3.351 3.202 1.00 95.88 128 ARG A CA 1
ATOM 996 C C . ARG A 1 128 ? 6.457 -2.536 3.790 1.00 95.88 128 ARG A C 1
ATOM 998 O O . ARG A 1 128 ? 5.872 -1.700 3.112 1.00 95.88 128 ARG A O 1
ATOM 1005 N N . GLY A 1 129 ? 6.153 -2.791 5.057 1.00 96.12 129 GLY A N 1
ATOM 1006 C CA . GLY A 1 129 ? 5.137 -2.094 5.834 1.00 96.12 129 GLY A CA 1
ATOM 1007 C C . GLY A 1 129 ? 5.750 -1.097 6.814 1.00 96.12 129 GLY A C 1
ATOM 1008 O O . GLY A 1 129 ? 6.639 -1.450 7.592 1.00 96.12 129 GLY A O 1
ATOM 1009 N N . SER A 1 130 ? 5.219 0.120 6.818 1.00 97.31 130 SER A N 1
ATOM 1010 C CA . SER A 1 130 ? 5.428 1.146 7.842 1.00 97.31 130 SER A CA 1
ATOM 1011 C C . SER A 1 130 ? 4.084 1.544 8.452 1.00 97.31 130 SER A C 1
ATOM 1013 O O . SER A 1 130 ? 3.041 1.395 7.818 1.00 97.31 130 SER A O 1
ATOM 1015 N N . ALA A 1 131 ? 4.080 2.022 9.692 1.00 97.88 131 ALA A N 1
ATOM 1016 C CA . ALA A 1 131 ? 2.850 2.374 10.393 1.00 97.88 131 ALA A CA 1
ATOM 1017 C C . ALA A 1 131 ? 3.009 3.642 11.230 1.00 97.88 131 ALA A C 1
ATOM 1019 O O . ALA A 1 131 ? 4.076 3.883 11.798 1.00 97.88 131 ALA A O 1
ATOM 1020 N N . TYR A 1 132 ? 1.934 4.419 11.349 1.00 98.38 132 TYR A N 1
ATOM 1021 C CA . TYR A 1 132 ? 1.925 5.691 12.065 1.00 98.38 132 TYR A CA 1
ATOM 1022 C C . TYR A 1 132 ? 0.685 5.840 12.948 1.00 98.38 132 TYR A C 1
ATOM 1024 O O . TYR A 1 132 ? -0.444 5.552 12.536 1.00 98.38 132 TYR A O 1
ATOM 1032 N N . GLN A 1 133 ? 0.904 6.329 14.167 1.00 98.00 133 GLN A N 1
ATOM 1033 C CA . GLN A 1 133 ? -0.152 6.793 15.058 1.00 98.00 133 GLN A CA 1
ATOM 1034 C C . GLN A 1 133 ? -0.317 8.306 14.886 1.00 98.00 133 GLN A C 1
ATOM 1036 O O . GLN A 1 133 ? 0.532 9.085 15.322 1.00 98.00 133 GLN A O 1
ATOM 1041 N N . GLY A 1 134 ? -1.429 8.722 14.289 1.00 96.81 134 GLY A N 1
ATOM 1042 C CA . GLY A 1 134 ? -1.743 10.117 14.001 1.00 96.81 134 GLY A CA 1
ATOM 1043 C C . GLY A 1 134 ? -0.909 10.717 12.866 1.00 96.81 134 GLY A C 1
ATOM 1044 O O . GLY A 1 134 ? -0.289 10.008 12.073 1.00 96.81 134 GLY A O 1
ATOM 1045 N N . GLY A 1 135 ? -0.913 12.048 12.813 1.00 95.88 135 GLY A N 1
ATOM 1046 C CA . GLY A 1 135 ? -0.285 12.822 11.746 1.00 95.88 135 GLY A CA 1
ATOM 1047 C C . GLY A 1 135 ? -1.058 12.787 10.428 1.00 95.88 135 GLY A C 1
ATOM 1048 O O . GLY A 1 135 ? -2.175 12.272 10.352 1.00 95.88 135 GLY A O 1
ATOM 1049 N N . THR A 1 136 ? -0.451 13.366 9.397 1.00 95.38 136 THR A N 1
ATOM 1050 C CA . THR A 1 136 ? -1.020 13.476 8.049 1.00 95.38 136 THR A CA 1
ATOM 1051 C C . THR A 1 136 ? -0.102 12.778 7.059 1.00 95.38 136 THR A C 1
ATOM 1053 O O . THR A 1 136 ? 1.081 13.113 6.986 1.00 95.38 136 THR A O 1
ATOM 1056 N N . MET A 1 137 ? -0.649 11.832 6.288 1.00 96.25 137 MET A N 1
ATOM 1057 C CA . MET A 1 137 ? 0.051 11.237 5.147 1.00 96.25 137 MET A CA 1
ATOM 1058 C C . MET A 1 137 ? 0.056 12.230 3.987 1.00 96.25 137 MET A C 1
ATOM 1060 O O . MET A 1 137 ? -0.989 12.524 3.406 1.00 96.25 137 MET A O 1
ATOM 1064 N N . SER A 1 138 ? 1.239 12.716 3.642 1.00 95.31 138 SER A N 1
ATOM 1065 C CA . SER A 1 138 ? 1.477 13.572 2.486 1.00 95.31 138 SER A CA 1
ATOM 1066 C C . SER A 1 138 ? 2.235 12.789 1.430 1.00 95.31 138 SER A C 1
ATOM 1068 O O . SER A 1 138 ? 3.113 11.988 1.750 1.00 95.31 138 SER A O 1
ATOM 1070 N N . LEU A 1 139 ? 1.902 13.024 0.164 1.00 95.81 139 LEU A N 1
ATOM 1071 C CA . LEU A 1 139 ? 2.716 12.529 -0.938 1.00 95.81 139 LEU A CA 1
ATOM 1072 C C . LEU A 1 139 ? 4.114 13.135 -0.826 1.00 95.81 139 LEU A C 1
ATOM 1074 O O . LEU A 1 139 ? 4.248 14.337 -0.577 1.00 95.81 139 LEU A O 1
ATOM 1078 N N . GLU A 1 140 ? 5.142 12.313 -1.014 1.00 95.50 140 GLU A N 1
ATOM 1079 C CA . GLU A 1 140 ? 6.528 12.788 -0.992 1.00 95.50 140 GLU A CA 1
ATOM 1080 C C . GLU A 1 140 ? 6.728 13.868 -2.049 1.00 95.50 140 GLU A C 1
ATOM 1082 O O . GLU A 1 140 ? 7.046 14.993 -1.685 1.00 95.50 140 GLU A O 1
ATOM 1087 N N . ARG A 1 141 ? 6.365 13.591 -3.310 1.00 91.56 141 ARG A N 1
ATOM 1088 C CA . ARG A 1 141 ? 6.437 14.562 -4.417 1.00 91.56 141 ARG A CA 1
ATOM 1089 C C . ARG A 1 141 ? 5.696 15.889 -4.199 1.00 91.56 141 ARG A C 1
ATOM 1091 O O . ARG A 1 141 ? 6.047 16.882 -4.829 1.00 91.56 141 ARG A O 1
ATOM 1098 N N . ASP A 1 142 ? 4.679 15.916 -3.337 1.00 91.25 142 ASP A N 1
ATOM 1099 C CA . ASP A 1 142 ? 3.916 17.135 -3.031 1.00 91.25 142 ASP A CA 1
ATOM 1100 C C . ASP A 1 142 ? 4.510 17.877 -1.815 1.00 91.25 142 ASP A C 1
ATOM 1102 O O . ASP A 1 142 ? 4.093 18.988 -1.480 1.00 91.25 142 ASP A O 1
ATOM 1106 N N . THR A 1 143 ? 5.485 17.270 -1.136 1.00 90.94 143 THR A N 1
ATOM 1107 C CA . THR A 1 143 ? 6.174 17.832 0.023 1.00 90.94 143 THR A CA 1
ATOM 1108 C C . THR A 1 143 ? 7.423 18.594 -0.440 1.00 90.94 143 THR A C 1
ATOM 1110 O O . THR A 1 143 ? 8.268 18.036 -1.143 1.00 90.94 143 THR A O 1
ATOM 1113 N N . PRO A 1 144 ? 7.594 19.874 -0.047 1.00 91.50 144 PRO A N 1
ATOM 1114 C CA . PRO A 1 144 ? 8.723 20.678 -0.502 1.00 91.50 144 PRO A CA 1
ATOM 1115 C C . PRO A 1 144 ? 10.077 20.009 -0.242 1.00 91.50 144 PRO A C 1
ATOM 1117 O O . PRO A 1 144 ? 10.418 19.706 0.900 1.00 91.50 144 PRO A O 1
ATOM 1120 N N . ASN A 1 145 ? 10.869 19.860 -1.306 1.00 90.31 145 ASN A N 1
ATOM 1121 C CA . ASN A 1 145 ? 12.211 19.265 -1.291 1.00 90.31 145 ASN A CA 1
ATOM 1122 C C . ASN A 1 145 ? 12.264 17.777 -0.897 1.00 90.31 145 ASN A C 1
ATOM 1124 O O . ASN A 1 145 ? 13.321 17.302 -0.483 1.00 90.31 145 ASN A O 1
ATOM 1128 N N . VAL A 1 146 ? 11.159 17.041 -1.037 1.00 90.25 146 VAL A N 1
ATOM 1129 C CA . VAL A 1 146 ? 11.127 15.587 -0.845 1.00 90.25 146 VAL A CA 1
ATOM 1130 C C . VAL A 1 146 ? 10.814 14.932 -2.195 1.00 90.25 146 VAL A C 1
ATOM 1132 O O . VAL A 1 146 ? 9.666 14.938 -2.627 1.00 90.25 146 VAL A O 1
ATOM 1135 N N . PRO A 1 147 ? 11.810 14.407 -2.927 1.00 87.88 147 PRO A N 1
ATOM 1136 C CA . PRO A 1 147 ? 11.524 13.560 -4.076 1.00 87.88 147 PRO A CA 1
ATOM 1137 C C . PRO A 1 147 ? 11.003 12.207 -3.581 1.00 87.88 147 PRO A C 1
ATOM 1139 O O . PRO A 1 147 ? 11.416 11.737 -2.522 1.00 87.88 147 PRO A O 1
ATOM 1142 N N . GLY A 1 148 ? 10.117 11.574 -4.343 1.00 92.81 148 GLY A N 1
ATOM 1143 C CA . GLY A 1 148 ? 9.658 10.230 -4.020 1.00 92.81 148 GLY A CA 1
ATOM 1144 C C . GLY A 1 148 ? 8.291 9.900 -4.592 1.00 92.81 148 GLY A C 1
ATOM 1145 O O . GLY A 1 148 ? 7.502 10.782 -4.946 1.00 92.81 148 GLY A O 1
ATOM 1146 N N . PHE A 1 149 ? 8.021 8.602 -4.643 1.00 95.38 149 PHE A N 1
ATOM 1147 C CA . PHE A 1 149 ? 6.797 8.018 -5.191 1.00 95.38 149 PHE A CA 1
ATOM 1148 C C . PHE A 1 149 ? 5.994 7.278 -4.110 1.00 95.38 149 PHE A C 1
ATOM 1150 O O . PHE A 1 149 ? 5.153 6.424 -4.392 1.00 95.38 149 PHE A O 1
ATOM 1157 N N . GLY A 1 150 ? 6.252 7.604 -2.842 1.00 95.31 150 GLY A N 1
ATOM 1158 C CA . GLY A 1 150 ? 5.520 7.125 -1.681 1.00 95.31 150 GLY A CA 1
ATOM 1159 C C . GLY A 1 150 ? 4.962 8.274 -0.847 1.00 95.31 150 GLY A C 1
ATOM 1160 O O . GLY A 1 150 ? 4.437 9.268 -1.360 1.00 95.31 150 GLY A O 1
ATOM 1161 N N . PHE A 1 151 ? 5.024 8.099 0.471 1.00 96.62 151 PHE A N 1
ATOM 1162 C CA . PHE A 1 151 ? 4.410 9.002 1.434 1.00 96.62 151 PHE A CA 1
ATOM 1163 C C . PHE A 1 151 ? 5.340 9.299 2.601 1.00 96.62 151 PHE A C 1
ATOM 1165 O O . PHE A 1 151 ? 6.055 8.422 3.085 1.00 96.62 151 PHE A O 1
ATOM 1172 N N . ILE A 1 152 ? 5.217 10.521 3.106 1.00 95.31 152 ILE A N 1
ATOM 1173 C CA . ILE A 1 152 ? 5.766 10.963 4.380 1.00 95.31 152 ILE A CA 1
ATOM 1174 C C . ILE A 1 152 ? 4.612 11.256 5.337 1.00 95.31 152 ILE A C 1
ATOM 1176 O O . ILE A 1 152 ? 3.616 11.874 4.961 1.00 95.31 152 ILE A O 1
ATOM 1180 N N . ASN A 1 153 ? 4.739 10.829 6.592 1.00 96.25 153 ASN A N 1
ATOM 1181 C CA . ASN A 1 153 ? 3.809 11.233 7.639 1.00 96.25 153 ASN A CA 1
ATOM 1182 C C . ASN A 1 153 ? 4.386 12.415 8.424 1.00 96.25 153 ASN A C 1
ATOM 1184 O O . ASN A 1 153 ? 5.463 12.304 9.014 1.00 96.25 153 ASN A O 1
ATOM 1188 N N . VAL A 1 154 ? 3.660 13.532 8.463 1.00 93.75 154 VAL A N 1
ATOM 1189 C CA . VAL A 1 154 ? 4.034 14.711 9.255 1.00 93.75 154 VAL A CA 1
ATOM 1190 C C . VAL A 1 154 ? 3.130 14.820 10.480 1.00 93.75 154 VAL A C 1
ATOM 1192 O O . VAL A 1 154 ? 1.905 14.784 10.371 1.00 93.75 154 VAL A O 1
ATOM 1195 N N . GLY A 1 155 ? 3.738 15.005 11.655 1.00 95.19 155 GLY A N 1
ATOM 1196 C CA . GLY A 1 155 ? 3.010 15.213 12.911 1.00 95.19 155 GLY A CA 1
ATOM 1197 C C . GLY A 1 155 ? 2.485 13.935 13.572 1.00 95.19 155 GLY A C 1
ATOM 1198 O O . GLY A 1 155 ? 1.583 14.021 14.405 1.00 95.19 155 GLY A O 1
ATOM 1199 N N . TYR A 1 156 ? 3.019 12.761 13.220 1.00 96.75 156 TYR A N 1
ATOM 1200 C CA . TYR A 1 156 ? 2.718 11.521 13.937 1.00 96.75 156 TYR A CA 1
ATOM 1201 C C . TYR A 1 156 ? 3.155 11.601 15.407 1.00 96.75 156 TYR A C 1
ATOM 1203 O O . TYR A 1 156 ? 4.165 12.213 15.753 1.00 96.75 156 TYR A O 1
ATOM 1211 N N . ALA A 1 157 ? 2.413 10.919 16.275 1.00 97.56 157 ALA A N 1
ATOM 1212 C CA . ALA A 1 157 ? 2.786 10.706 17.669 1.00 97.56 157 ALA A CA 1
ATOM 1213 C C . ALA A 1 157 ? 3.770 9.535 17.819 1.00 97.56 157 ALA A C 1
ATOM 1215 O O . ALA A 1 157 ? 4.690 9.593 18.633 1.00 97.56 157 ALA A O 1
ATOM 1216 N N . GLN A 1 158 ? 3.580 8.473 17.029 1.00 97.06 158 GLN A N 1
ATOM 1217 C CA . GLN A 1 158 ? 4.461 7.304 16.979 1.00 97.06 158 GLN A CA 1
ATOM 1218 C C . GLN A 1 158 ? 4.608 6.812 15.541 1.00 97.06 158 GLN A C 1
ATOM 1220 O O . GLN A 1 158 ? 3.662 6.900 14.756 1.00 97.06 158 GLN A O 1
ATOM 1225 N N . SER A 1 159 ? 5.778 6.269 15.213 1.00 97.25 159 SER A N 1
ATOM 1226 C CA . SER A 1 159 ? 6.050 5.631 13.928 1.00 97.25 159 SER A CA 1
ATOM 1227 C C . SER A 1 159 ? 6.744 4.285 14.115 1.00 97.25 159 SER A C 1
ATOM 1229 O O . SER A 1 159 ? 7.525 4.079 15.045 1.00 97.25 159 SER A O 1
ATOM 1231 N N . PHE A 1 160 ? 6.446 3.367 13.204 1.00 97.19 160 PHE A N 1
ATOM 1232 C CA . PHE A 1 160 ? 7.054 2.050 13.103 1.00 97.19 160 PHE A CA 1
ATOM 1233 C C . PHE A 1 160 ? 7.498 1.858 11.658 1.00 97.19 160 PHE A C 1
ATOM 1235 O O . PHE A 1 160 ? 6.711 1.455 10.804 1.00 97.19 160 PHE A O 1
ATOM 1242 N N . THR A 1 161 ? 8.746 2.205 11.370 1.00 95.06 161 THR A N 1
ATOM 1243 C CA . THR A 1 161 ? 9.296 2.137 10.014 1.00 95.06 161 THR A CA 1
ATOM 1244 C C . THR A 1 161 ? 9.744 0.716 9.694 1.00 95.06 161 THR A C 1
ATOM 1246 O O . THR A 1 161 ? 10.474 0.117 10.482 1.00 95.06 161 THR A O 1
ATOM 1249 N N . ASN A 1 162 ? 9.345 0.194 8.532 1.00 93.44 162 ASN A N 1
ATOM 1250 C CA . ASN A 1 162 ? 9.796 -1.097 7.987 1.00 93.44 162 ASN A CA 1
ATOM 1251 C C . ASN A 1 162 ? 9.608 -2.260 8.969 1.00 93.44 162 ASN A C 1
ATOM 1253 O O . ASN A 1 162 ? 10.463 -3.132 9.102 1.00 93.44 162 ASN A O 1
ATOM 1257 N N . TYR A 1 163 ? 8.494 -2.248 9.699 1.00 92.94 163 TYR A N 1
ATOM 1258 C CA . TYR A 1 163 ? 8.255 -3.177 10.802 1.00 92.94 163 TYR A CA 1
ATOM 1259 C C . TYR A 1 163 ? 7.892 -4.591 10.331 1.00 92.94 163 TYR A C 1
ATOM 1261 O O . TYR A 1 163 ? 7.929 -5.540 11.117 1.00 92.94 163 TYR A O 1
ATOM 1269 N N . LYS A 1 164 ? 7.489 -4.730 9.065 1.00 93.44 164 LYS A N 1
ATOM 1270 C CA . LYS A 1 164 ? 7.129 -6.002 8.443 1.00 93.44 164 LYS A CA 1
ATOM 1271 C C . LYS A 1 164 ? 7.488 -5.981 6.971 1.00 93.44 164 LYS A C 1
ATOM 1273 O O . LYS A 1 164 ? 7.387 -4.940 6.328 1.00 93.44 164 LYS A O 1
ATOM 1278 N N . GLU A 1 165 ? 7.812 -7.142 6.430 1.00 95.06 165 GLU A N 1
ATOM 1279 C CA . GLU A 1 165 ? 8.031 -7.311 5.002 1.00 95.06 165 GLU A CA 1
ATOM 1280 C C . GLU A 1 165 ? 7.460 -8.635 4.494 1.00 95.06 165 GLU A C 1
ATOM 1282 O O . GLU A 1 165 ? 7.276 -9.590 5.259 1.00 95.06 165 GLU A O 1
ATOM 1287 N N . SER A 1 166 ? 7.138 -8.672 3.203 1.00 95.44 166 SER A N 1
ATOM 1288 C CA . SER A 1 166 ? 6.783 -9.903 2.510 1.00 95.44 166 SER A CA 1
ATOM 1289 C C . SER A 1 166 ? 8.018 -10.765 2.268 1.00 95.44 166 SER A C 1
ATOM 1291 O O . SER A 1 166 ? 9.151 -10.295 2.289 1.00 95.44 166 SER A O 1
ATOM 1293 N N . GLN A 1 167 ? 7.797 -12.034 1.932 1.00 94.56 167 GLN A N 1
ATOM 1294 C CA . GLN A 1 167 ? 8.856 -12.825 1.315 1.00 94.56 167 GLN A CA 1
ATOM 1295 C C . GLN A 1 167 ? 9.236 -12.215 -0.051 1.00 94.56 167 GLN A C 1
ATOM 1297 O O . GLN A 1 167 ? 8.331 -11.755 -0.763 1.00 94.56 167 GLN A O 1
ATOM 1302 N N . PRO A 1 168 ? 10.525 -12.214 -0.434 1.00 94.81 168 PRO A N 1
ATOM 1303 C CA . PRO A 1 168 ? 10.961 -11.679 -1.720 1.00 94.81 168 PRO A CA 1
ATOM 1304 C C . PRO A 1 168 ? 10.369 -12.454 -2.898 1.00 94.81 168 PRO A C 1
ATOM 1306 O O . PRO A 1 168 ? 10.189 -13.676 -2.823 1.00 94.81 168 PRO A O 1
ATOM 1309 N N . LYS A 1 169 ? 10.082 -11.757 -4.003 1.00 95.19 169 LYS A N 1
ATOM 1310 C CA . LYS A 1 169 ? 9.577 -12.382 -5.227 1.00 95.19 169 LYS A CA 1
ATOM 1311 C C . LYS A 1 169 ? 10.182 -11.770 -6.483 1.00 95.19 169 LYS A C 1
ATOM 1313 O O . LYS A 1 169 ? 10.035 -10.579 -6.718 1.00 95.19 169 LYS A O 1
ATOM 1318 N N . VAL A 1 170 ? 10.758 -12.613 -7.338 1.00 96.69 170 VAL A N 1
ATO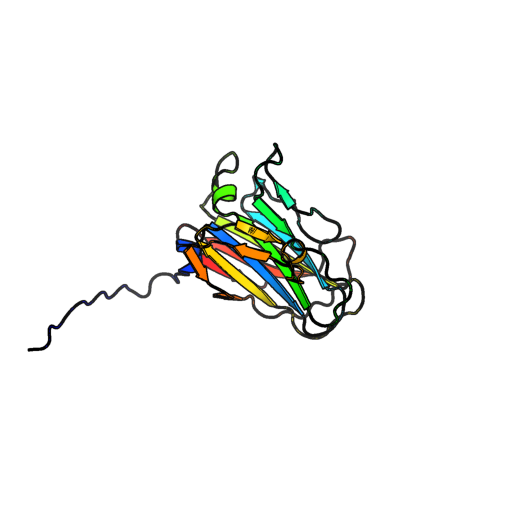M 1319 C CA . VAL A 1 170 ? 11.116 -12.216 -8.707 1.00 96.69 170 VAL A CA 1
ATOM 1320 C C . VAL A 1 170 ? 9.836 -12.062 -9.526 1.00 96.69 170 VAL A C 1
ATOM 1322 O O . VAL A 1 170 ? 9.056 -13.014 -9.670 1.00 96.69 170 VAL A O 1
ATOM 1325 N N . VAL A 1 171 ? 9.609 -10.854 -10.034 1.00 95.94 171 VAL A N 1
ATOM 1326 C CA . VAL A 1 171 ? 8.461 -10.522 -10.879 1.00 95.94 171 VAL A CA 1
ATOM 1327 C C . VAL A 1 171 ? 8.919 -10.486 -12.326 1.00 95.94 171 VAL A C 1
ATOM 1329 O O . VAL A 1 171 ? 9.826 -9.745 -12.673 1.00 95.94 171 VAL A O 1
ATOM 1332 N N . THR A 1 172 ? 8.276 -11.276 -13.178 1.00 96.75 172 THR A N 1
ATOM 1333 C CA . THR A 1 172 ? 8.585 -11.351 -14.616 1.00 96.75 172 THR A CA 1
ATOM 1334 C C . THR A 1 172 ? 7.423 -10.886 -15.485 1.00 96.75 172 THR A C 1
ATOM 1336 O O . THR A 1 172 ? 7.509 -10.898 -16.711 1.00 96.75 172 THR A O 1
ATOM 1339 N N . SER A 1 173 ? 6.309 -10.503 -14.859 1.00 96.31 173 SER A N 1
ATOM 1340 C CA . SER A 1 173 ? 5.118 -10.065 -15.571 1.00 96.31 173 SER A CA 1
ATOM 1341 C C . SER A 1 173 ? 5.342 -8.743 -16.288 1.00 96.31 173 SER A C 1
ATOM 1343 O O . SER A 1 173 ? 5.777 -7.764 -15.692 1.00 96.31 173 SER A O 1
ATOM 1345 N N . VAL A 1 174 ? 4.928 -8.723 -17.550 1.00 95.94 174 VAL A N 1
ATOM 1346 C CA . VAL A 1 174 ? 4.781 -7.529 -18.391 1.00 95.94 174 VAL A CA 1
ATOM 1347 C C . VAL A 1 174 ? 3.318 -7.328 -18.806 1.00 95.94 174 VAL A C 1
ATOM 1349 O O . VAL A 1 174 ? 3.031 -6.628 -19.771 1.00 95.94 174 VAL A O 1
ATOM 1352 N N . ASP A 1 175 ? 2.381 -7.999 -18.125 1.00 90.19 175 ASP A N 1
ATOM 1353 C CA . ASP A 1 175 ? 0.942 -7.885 -18.380 1.00 90.19 175 ASP A CA 1
ATOM 1354 C C . ASP A 1 175 ? 0.404 -6.548 -17.858 1.00 90.19 175 ASP A C 1
ATOM 1356 O O . ASP A 1 175 ? 0.124 -6.416 -16.669 1.00 90.19 175 ASP A O 1
ATOM 1360 N N . ARG A 1 176 ? 0.283 -5.572 -18.763 1.00 85.19 176 ARG A N 1
ATOM 1361 C CA . ARG A 1 176 ? -0.180 -4.197 -18.495 1.00 85.19 176 ARG A CA 1
ATOM 1362 C C . ARG A 1 176 ? -1.708 -4.095 -18.444 1.00 85.19 176 ARG A C 1
ATOM 1364 O O . ARG A 1 176 ? -2.269 -3.317 -17.667 1.00 85.19 176 ARG A O 1
ATOM 1371 N N . GLU A 1 177 ? -2.375 -4.936 -19.234 1.00 85.31 177 GLU A N 1
ATOM 1372 C CA . GLU A 1 177 ? -3.831 -4.955 -19.412 1.00 85.31 177 GLU A CA 1
ATOM 1373 C C . GLU A 1 177 ? -4.540 -5.633 -18.225 1.00 85.31 177 GLU A C 1
ATOM 1375 O O . GLU A 1 177 ? -5.538 -5.125 -17.698 1.00 85.31 177 GLU A O 1
ATOM 1380 N N . GLY A 1 178 ? -4.005 -6.768 -17.764 1.00 87.00 178 GLY A N 1
ATOM 1381 C CA . GLY A 1 178 ? -4.443 -7.464 -16.554 1.00 87.00 178 GLY A CA 1
ATOM 1382 C C . GLY A 1 178 ? -3.783 -6.909 -15.292 1.00 87.00 178 GLY A C 1
ATOM 1383 O O . GLY A 1 178 ? -3.082 -5.914 -15.333 1.00 87.00 178 GLY A O 1
ATOM 1384 N N . ASN A 1 179 ? -3.997 -7.520 -14.124 1.00 85.38 179 ASN A N 1
ATOM 1385 C CA . ASN A 1 179 ? -3.526 -6.966 -12.840 1.00 85.38 179 ASN A CA 1
ATOM 1386 C C . ASN A 1 179 ? -2.048 -7.263 -12.511 1.00 85.38 179 ASN A C 1
ATOM 1388 O O . ASN A 1 179 ? -1.646 -7.088 -11.362 1.00 85.38 179 ASN A O 1
ATOM 1392 N N . GLY A 1 180 ? -1.257 -7.748 -13.469 1.00 92.44 180 GLY A N 1
ATOM 1393 C CA . GLY A 1 180 ? 0.122 -8.165 -13.235 1.00 92.44 180 GLY A CA 1
ATOM 1394 C C . GLY A 1 180 ? 0.252 -9.420 -12.360 1.00 92.44 180 GLY A C 1
ATOM 1395 O O . GLY A 1 180 ? -0.717 -10.137 -12.058 1.00 92.44 180 GLY A O 1
ATOM 1396 N N . GLN A 1 181 ? 1.481 -9.696 -11.929 1.00 94.69 181 GLN A N 1
ATOM 1397 C CA . GLN A 1 181 ? 1.816 -10.860 -11.113 1.00 94.69 181 GLN A CA 1
ATOM 1398 C C . GLN A 1 181 ? 1.699 -10.518 -9.634 1.00 94.69 181 GLN A C 1
ATOM 1400 O O . GLN A 1 181 ? 2.267 -9.545 -9.148 1.00 94.69 181 GLN A O 1
ATOM 1405 N N . ARG A 1 182 ? 1.000 -11.368 -8.881 1.00 95.12 182 ARG A N 1
ATOM 1406 C CA . ARG A 1 182 ? 0.914 -11.224 -7.427 1.00 95.12 182 ARG A CA 1
ATOM 1407 C C . ARG A 1 182 ? 2.284 -11.332 -6.779 1.00 95.12 182 ARG A C 1
ATOM 1409 O O . ARG A 1 182 ? 2.951 -12.347 -6.956 1.00 95.12 182 ARG A O 1
ATOM 1416 N N . ILE A 1 183 ? 2.635 -10.344 -5.971 1.00 94.75 183 ILE A N 1
ATOM 1417 C CA . ILE A 1 183 ? 3.849 -10.280 -5.157 1.00 94.75 183 ILE A CA 1
ATOM 1418 C C . ILE A 1 183 ? 3.575 -10.914 -3.798 1.00 94.75 183 ILE A C 1
ATOM 1420 O O . ILE A 1 183 ? 4.253 -11.861 -3.403 1.00 94.75 183 ILE A O 1
ATOM 1424 N N . ALA A 1 184 ? 2.522 -10.445 -3.130 1.00 95.50 184 ALA A N 1
ATOM 1425 C CA . ALA A 1 184 ? 2.132 -10.903 -1.809 1.00 95.50 184 ALA A CA 1
ATOM 1426 C C . ALA A 1 184 ? 0.640 -10.662 -1.565 1.00 95.50 184 ALA A C 1
ATOM 1428 O O . ALA A 1 184 ? 0.019 -9.816 -2.204 1.00 95.50 184 ALA A O 1
ATOM 1429 N N . ARG A 1 185 ? 0.081 -11.371 -0.588 1.00 96.38 185 ARG A N 1
ATOM 1430 C CA . ARG A 1 185 ? -1.159 -10.973 0.087 1.00 96.38 185 ARG A CA 1
ATOM 1431 C C . ARG A 1 185 ? -0.831 -10.607 1.519 1.00 96.38 185 ARG A C 1
ATOM 1433 O O . ARG A 1 185 ? 0.073 -11.212 2.093 1.00 96.38 185 ARG A O 1
ATOM 1440 N N . ALA A 1 186 ? -1.561 -9.665 2.097 1.00 96.56 186 ALA A N 1
ATOM 1441 C CA . ALA A 1 186 ? -1.485 -9.400 3.527 1.00 96.56 186 ALA A CA 1
ATOM 1442 C C . ALA A 1 186 ? -2.859 -9.493 4.168 1.00 96.56 186 ALA A C 1
ATOM 1444 O O . ALA A 1 186 ? -3.816 -8.925 3.649 1.00 96.56 186 ALA A O 1
ATOM 1445 N N . THR A 1 187 ? -2.918 -10.140 5.327 1.00 96.56 187 THR A N 1
ATOM 1446 C CA . THR A 1 187 ? -4.076 -10.094 6.220 1.00 96.56 187 THR A CA 1
ATOM 1447 C C . THR A 1 187 ? -3.681 -9.344 7.477 1.00 96.56 187 THR A C 1
ATOM 1449 O O . THR A 1 187 ? -2.723 -9.722 8.152 1.00 96.56 187 THR A O 1
ATOM 1452 N N . ILE A 1 188 ? -4.424 -8.285 7.775 1.00 96.50 188 ILE A N 1
ATOM 1453 C CA . ILE A 1 188 ? -4.321 -7.483 8.985 1.00 96.50 188 ILE A CA 1
ATOM 1454 C C . ILE A 1 188 ? -5.540 -7.814 9.846 1.00 96.50 188 ILE A C 1
ATOM 1456 O O . ILE A 1 188 ? -6.660 -7.415 9.522 1.00 96.50 188 ILE A O 1
ATOM 1460 N N . ASP A 1 189 ? -5.320 -8.548 10.931 1.00 95.62 189 ASP A N 1
ATOM 1461 C CA . ASP A 1 189 ? -6.351 -8.886 11.913 1.00 95.62 189 ASP A CA 1
ATOM 1462 C C . ASP A 1 189 ? -6.300 -7.865 13.053 1.00 95.62 189 ASP A C 1
ATOM 1464 O O . ASP A 1 189 ? -5.328 -7.799 13.815 1.00 95.62 189 ASP A O 1
ATOM 1468 N N . LEU A 1 190 ? -7.347 -7.046 13.162 1.00 94.81 190 LEU A N 1
ATOM 1469 C CA . LEU A 1 190 ? -7.451 -5.992 14.171 1.00 94.81 190 LEU A CA 1
ATOM 1470 C C . LEU A 1 190 ? -7.978 -6.504 15.520 1.00 94.81 190 LEU A C 1
ATOM 1472 O O . LEU A 1 190 ? -7.994 -5.736 16.481 1.00 94.81 190 LEU A O 1
ATOM 1476 N N . ASN A 1 191 ? -8.394 -7.770 15.621 1.00 93.94 191 ASN A N 1
ATOM 1477 C CA . ASN A 1 191 ? -8.718 -8.407 16.901 1.00 93.94 191 ASN A CA 1
ATOM 1478 C C . ASN A 1 191 ? -7.446 -8.908 17.591 1.00 93.94 191 ASN A C 1
ATOM 1480 O O . ASN A 1 191 ? -7.312 -8.786 18.809 1.00 93.94 191 ASN A O 1
ATOM 1484 N N . THR A 1 192 ? -6.514 -9.477 16.820 1.00 94.19 192 THR A N 1
ATOM 1485 C CA . THR A 1 192 ? -5.240 -9.994 17.347 1.00 94.19 192 THR A CA 1
ATOM 1486 C C . THR A 1 192 ? -4.079 -9.018 17.199 1.00 94.19 192 THR A C 1
ATOM 1488 O O . THR A 1 192 ? -3.003 -9.272 17.736 1.00 94.19 192 THR A O 1
ATOM 1491 N N . TYR A 1 193 ? -4.287 -7.918 16.474 1.00 95.81 193 TYR A N 1
ATOM 1492 C CA . TYR A 1 193 ? -3.272 -6.922 16.134 1.00 95.81 193 TYR A CA 1
ATOM 1493 C C . TYR A 1 193 ? -2.066 -7.551 15.442 1.00 95.81 193 TYR A C 1
ATOM 1495 O O . TYR A 1 193 ? -0.924 -7.414 15.879 1.00 95.81 193 TYR A O 1
ATOM 1503 N N . GLN A 1 194 ? -2.342 -8.296 14.377 1.00 94.25 194 GLN A N 1
ATOM 1504 C CA . GLN A 1 194 ? -1.323 -8.977 13.591 1.00 94.25 194 GLN A CA 1
ATOM 1505 C C . GLN A 1 194 ? -1.419 -8.573 12.131 1.00 94.25 194 GLN A C 1
ATOM 1507 O O . GLN A 1 194 ? -2.514 -8.372 11.608 1.00 94.25 194 GLN A O 1
ATOM 1512 N N . ILE A 1 195 ? -0.271 -8.542 11.463 1.00 95.25 195 ILE A N 1
ATOM 1513 C CA . ILE A 1 195 ? -0.191 -8.591 10.009 1.00 95.25 195 ILE A CA 1
ATOM 1514 C C . ILE A 1 195 ? 0.585 -9.836 9.590 1.00 95.25 195 ILE A C 1
ATOM 1516 O O . ILE A 1 195 ? 1.699 -10.098 10.054 1.00 95.25 195 ILE A O 1
ATOM 1520 N N . THR A 1 196 ? -0.000 -10.596 8.673 1.00 95.06 196 THR A N 1
ATOM 1521 C CA . THR A 1 196 ? 0.647 -11.761 8.073 1.00 95.06 196 THR A CA 1
ATOM 1522 C C . THR A 1 196 ? 0.713 -11.579 6.571 1.00 95.06 196 THR A C 1
ATOM 1524 O O . THR A 1 196 ? -0.307 -11.320 5.936 1.00 95.06 196 THR A O 1
ATOM 1527 N N . PHE A 1 197 ? 1.915 -11.719 6.015 1.00 94.56 197 PHE A N 1
ATOM 1528 C CA . PHE A 1 197 ? 2.113 -11.819 4.578 1.00 94.56 197 PHE A CA 1
ATOM 1529 C C . PHE A 1 197 ? 2.062 -13.280 4.144 1.00 94.56 197 PHE A C 1
ATOM 1531 O O . PHE A 1 197 ? 2.654 -14.147 4.786 1.00 94.56 197 PHE A O 1
ATOM 1538 N N . PHE A 1 198 ? 1.410 -13.527 3.016 1.00 88.88 198 PHE A N 1
ATOM 1539 C CA . PHE A 1 198 ? 1.323 -14.833 2.385 1.00 88.88 198 PHE A CA 1
ATOM 1540 C C . PHE A 1 198 ? 1.847 -14.723 0.958 1.00 88.88 198 PHE A C 1
ATOM 1542 O O . PHE A 1 198 ? 1.469 -13.821 0.202 1.00 88.88 198 PHE A O 1
ATOM 1549 N N . GLN A 1 199 ? 2.711 -15.660 0.586 1.00 70.38 199 GLN A N 1
ATOM 1550 C CA . GLN A 1 199 ? 2.850 -16.049 -0.811 1.00 70.38 199 GLN A CA 1
ATOM 1551 C C . GLN A 1 199 ? 1.745 -17.073 -1.074 1.00 70.38 199 GLN A C 1
ATOM 1553 O O . GLN A 1 199 ? 1.410 -17.828 -0.163 1.00 70.38 199 GLN A O 1
ATOM 1558 N N . ASN A 1 200 ? 1.121 -17.033 -2.253 1.00 56.19 200 ASN A N 1
ATOM 1559 C CA . ASN A 1 200 ? 0.103 -18.029 -2.611 1.00 56.19 200 ASN A CA 1
ATOM 1560 C C . ASN A 1 200 ? 0.583 -19.453 -2.332 1.00 56.19 200 ASN A C 1
ATOM 1562 O O . ASN A 1 200 ? 1.725 -19.748 -2.755 1.00 56.19 200 ASN A O 1
#

pLDDT: mean 90.85, std 13.19, range [33.78, 98.38]